Protein AF-A0A1W9VPL5-F1 (afdb_monomer_lite)

Structure (mmCIF, N/CA/C/O backbone):
data_AF-A0A1W9VPL5-F1
#
_entry.id   AF-A0A1W9VPL5-F1
#
loop_
_atom_site.group_PDB
_atom_site.id
_atom_site.type_symbol
_atom_site.label_atom_id
_atom_site.label_alt_id
_atom_site.label_comp_id
_atom_site.label_asym_id
_atom_site.label_entity_id
_atom_site.label_seq_id
_atom_site.pdbx_PDB_ins_code
_atom_site.Cartn_x
_atom_site.Cartn_y
_atom_site.Cartn_z
_atom_site.occupancy
_atom_site.B_iso_or_equiv
_atom_site.auth_seq_id
_atom_site.auth_comp_id
_atom_site.auth_asym_id
_atom_site.auth_atom_id
_atom_site.pdbx_PDB_model_num
ATOM 1 N N . MET A 1 1 ? 34.904 -7.671 -27.937 1.00 43.50 1 MET A N 1
ATOM 2 C CA . MET A 1 1 ? 35.178 -8.427 -29.185 1.00 43.50 1 MET A CA 1
ATOM 3 C C . MET A 1 1 ? 36.665 -8.606 -29.516 1.00 43.50 1 MET A C 1
ATOM 5 O O . MET A 1 1 ? 37.061 -9.741 -29.736 1.00 43.50 1 MET A O 1
ATOM 9 N N . TRP A 1 2 ? 37.518 -7.569 -29.502 1.00 41.31 2 TRP A N 1
ATOM 10 C CA . TRP A 1 2 ? 38.939 -7.683 -29.917 1.00 41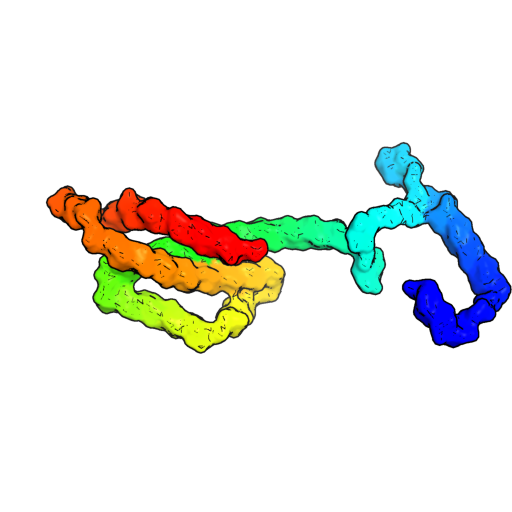.31 2 TRP A CA 1
ATOM 11 C C . TRP A 1 2 ? 39.771 -8.734 -29.147 1.00 41.31 2 TRP A C 1
ATOM 13 O O . TRP A 1 2 ? 40.546 -9.480 -29.741 1.00 41.31 2 TRP A O 1
ATOM 23 N N . LYS A 1 3 ? 39.549 -8.869 -27.831 1.00 47.62 3 LYS A N 1
ATOM 24 C CA . LYS A 1 3 ? 40.238 -9.872 -26.991 1.00 47.62 3 LYS A CA 1
ATOM 25 C C . LYS A 1 3 ? 39.842 -11.328 -27.301 1.00 47.62 3 LYS A C 1
ATOM 27 O O . LYS A 1 3 ? 40.599 -12.233 -26.977 1.00 47.62 3 LYS A O 1
ATOM 32 N N . MET A 1 4 ? 38.683 -11.552 -27.925 1.00 43.12 4 MET A N 1
ATOM 33 C CA . MET A 1 4 ? 38.157 -12.888 -28.238 1.00 43.12 4 MET A CA 1
ATOM 34 C C . MET A 1 4 ? 38.647 -13.379 -29.609 1.00 43.12 4 MET A C 1
ATOM 36 O O . MET A 1 4 ? 39.024 -14.538 -29.736 1.00 43.12 4 MET A O 1
ATOM 40 N N . ALA A 1 5 ? 38.773 -12.475 -30.587 1.00 50.03 5 ALA A N 1
ATOM 41 C CA . ALA A 1 5 ? 39.354 -12.769 -31.901 1.00 50.03 5 ALA A CA 1
ATOM 42 C C . ALA A 1 5 ? 40.839 -13.169 -31.815 1.00 50.03 5 ALA A C 1
ATOM 44 O O . ALA A 1 5 ? 41.267 -14.129 -32.448 1.00 50.03 5 ALA A O 1
ATOM 45 N N . LYS A 1 6 ? 41.616 -12.503 -30.947 1.00 52.28 6 LYS A N 1
ATOM 46 C CA . LYS A 1 6 ? 43.045 -12.806 -30.747 1.00 52.28 6 LYS A CA 1
ATOM 47 C C . LYS A 1 6 ? 43.294 -14.181 -30.104 1.00 52.28 6 LYS A C 1
ATOM 49 O O . LYS A 1 6 ? 44.376 -14.735 -30.248 1.00 52.28 6 LYS A O 1
ATOM 54 N N . LYS A 1 7 ? 42.295 -14.733 -29.405 1.00 49.41 7 LYS A N 1
ATOM 55 C CA . LYS A 1 7 ? 42.369 -16.040 -28.730 1.00 49.41 7 LYS A CA 1
ATOM 56 C C . LYS A 1 7 ? 42.095 -17.220 -29.678 1.00 49.41 7 LYS A C 1
ATOM 58 O O . LYS A 1 7 ? 42.405 -18.348 -29.323 1.00 49.41 7 LYS A O 1
ATOM 63 N N . LEU A 1 8 ? 41.539 -16.959 -30.866 1.00 51.38 8 LEU A N 1
ATOM 64 C CA . LEU A 1 8 ? 41.134 -17.964 -31.861 1.00 51.38 8 LEU A CA 1
ATOM 65 C C . LEU A 1 8 ? 42.161 -18.173 -32.992 1.00 51.38 8 LEU A C 1
ATOM 67 O O . LEU A 1 8 ? 41.838 -18.807 -33.988 1.00 51.38 8 LEU A O 1
ATOM 71 N N . GLY A 1 9 ? 43.384 -17.640 -32.872 1.00 46.28 9 GLY A N 1
ATOM 72 C CA . GLY A 1 9 ? 44.479 -17.902 -33.822 1.00 46.28 9 GLY A CA 1
ATOM 73 C C . GLY A 1 9 ? 44.282 -17.358 -35.244 1.00 46.28 9 GLY A C 1
ATOM 74 O O . GLY A 1 9 ? 45.139 -17.565 -36.091 1.00 46.28 9 GLY A O 1
ATOM 75 N N . ASN A 1 10 ? 43.191 -16.639 -35.513 1.00 53.25 10 ASN A N 1
ATOM 76 C CA . ASN A 1 10 ? 42.883 -16.091 -36.830 1.00 53.25 10 ASN A CA 1
ATOM 77 C C . ASN A 1 10 ? 43.401 -14.645 -36.938 1.00 53.25 10 ASN A C 1
ATOM 79 O O . ASN A 1 10 ? 42.633 -13.682 -36.915 1.00 53.25 10 ASN A O 1
ATOM 83 N N . SER A 1 11 ? 44.729 -14.489 -36.918 1.00 54.81 11 SER A N 1
ATOM 84 C CA . SER A 1 11 ? 45.413 -13.187 -36.995 1.00 54.81 11 SER A CA 1
ATOM 85 C C . SER A 1 11 ? 45.491 -12.610 -38.410 1.00 54.81 11 SER A C 1
ATOM 87 O O . SER A 1 11 ? 45.784 -11.422 -38.556 1.00 54.81 11 SER A O 1
ATOM 89 N N . ASP A 1 12 ? 45.183 -13.411 -39.429 1.00 53.50 12 ASP A N 1
ATOM 90 C CA . ASP A 1 12 ? 45.324 -13.022 -40.829 1.00 53.50 12 ASP A CA 1
ATOM 91 C C . ASP A 1 12 ? 43.991 -12.515 -41.372 1.00 53.50 12 ASP A C 1
ATOM 93 O O . ASP A 1 12 ? 43.219 -13.198 -42.042 1.00 53.50 12 ASP A O 1
ATOM 97 N N . ILE A 1 13 ? 43.703 -11.256 -41.053 1.00 59.19 13 ILE A N 1
ATOM 98 C CA . ILE A 1 13 ? 42.669 -10.500 -41.754 1.00 59.19 13 ILE A CA 1
ATOM 99 C C . ILE A 1 13 ? 43.146 -10.364 -43.211 1.00 59.19 13 ILE A C 1
ATOM 101 O O . ILE A 1 13 ? 44.119 -9.652 -43.461 1.00 59.19 13 ILE A O 1
ATOM 105 N N . SER A 1 14 ? 42.484 -11.058 -44.146 1.00 66.81 14 SER A N 1
ATOM 106 C CA . SER A 1 14 ? 42.712 -10.937 -45.599 1.00 66.81 14 SER A CA 1
ATOM 107 C C . SER A 1 14 ? 42.744 -9.462 -46.031 1.00 66.81 14 SER A C 1
ATOM 109 O O . SER A 1 14 ? 42.002 -8.646 -45.478 1.00 66.81 14 SER A O 1
ATOM 111 N N . ASP A 1 15 ? 43.597 -9.092 -46.989 1.00 68.00 15 ASP A N 1
ATOM 112 C CA . ASP A 1 15 ? 43.838 -7.683 -47.350 1.00 68.00 15 ASP A CA 1
ATOM 113 C C . ASP A 1 15 ? 42.577 -6.960 -47.863 1.00 68.00 15 ASP A C 1
ATOM 115 O O . ASP A 1 15 ? 42.400 -5.768 -47.611 1.00 68.00 15 ASP A O 1
ATOM 119 N N . ASP A 1 16 ? 41.637 -7.707 -48.444 1.00 67.06 16 ASP A N 1
ATOM 120 C CA . ASP A 1 16 ? 40.293 -7.243 -48.814 1.00 67.06 16 ASP A CA 1
ATOM 121 C C . ASP A 1 16 ? 39.449 -6.817 -47.590 1.00 67.06 16 ASP A C 1
ATOM 123 O O . ASP A 1 16 ? 38.834 -5.745 -47.557 1.00 67.06 16 ASP A O 1
ATOM 127 N N . ASN A 1 17 ? 39.518 -7.586 -46.498 1.00 64.94 17 ASN A N 1
ATOM 128 C CA . ASN A 1 17 ? 38.859 -7.239 -45.238 1.00 64.94 17 ASN A CA 1
ATOM 129 C C . ASN A 1 17 ? 39.521 -6.026 -44.565 1.00 64.94 17 ASN A C 1
ATOM 131 O O . ASN A 1 17 ? 38.832 -5.239 -43.916 1.00 64.94 17 ASN A O 1
ATOM 135 N N . LYS A 1 18 ? 40.840 -5.828 -44.719 1.00 70.69 18 LYS A N 1
ATOM 136 C CA . LYS A 1 18 ? 41.521 -4.619 -44.213 1.00 70.69 18 LYS A CA 1
ATOM 137 C C . LYS A 1 18 ? 41.084 -3.369 -44.976 1.00 70.69 18 LYS A C 1
ATOM 139 O O . LYS A 1 18 ? 40.840 -2.347 -44.336 1.00 70.69 18 LYS A O 1
ATOM 144 N N . ALA A 1 19 ? 40.955 -3.456 -46.300 1.00 73.31 19 ALA A N 1
ATOM 145 C CA . ALA A 1 19 ? 40.461 -2.362 -47.135 1.00 73.31 19 ALA A CA 1
ATOM 146 C C . ALA A 1 19 ? 39.009 -2.002 -46.782 1.00 73.31 19 ALA A C 1
ATOM 148 O O . ALA A 1 19 ? 38.699 -0.837 -46.541 1.00 73.31 19 ALA A O 1
ATOM 149 N N . THR A 1 20 ? 38.153 -3.012 -46.615 1.00 73.25 20 THR A N 1
ATOM 150 C CA . THR A 1 20 ? 36.754 -2.827 -46.203 1.00 73.25 20 THR A CA 1
ATOM 151 C C . THR A 1 20 ? 36.645 -2.208 -44.802 1.00 73.25 20 THR A C 1
ATOM 153 O O . THR A 1 20 ? 35.828 -1.321 -44.559 1.00 73.25 20 THR A O 1
ATOM 156 N N . LEU A 1 21 ? 37.500 -2.617 -43.857 1.00 68.94 21 LEU A N 1
ATOM 157 C CA . LEU A 1 21 ? 37.553 -2.016 -42.518 1.00 68.94 21 LEU A CA 1
ATOM 158 C C . LEU A 1 21 ? 38.065 -0.569 -42.537 1.00 68.94 21 LEU A C 1
ATOM 160 O O . LEU A 1 21 ? 37.622 0.241 -41.719 1.00 68.94 21 LEU A O 1
ATOM 164 N N . ALA A 1 22 ? 39.001 -0.243 -43.430 1.00 75.62 22 ALA A N 1
ATOM 165 C CA . ALA A 1 22 ? 39.496 1.118 -43.607 1.00 75.62 22 ALA A CA 1
ATOM 166 C C . ALA A 1 22 ? 38.404 2.038 -44.173 1.00 75.62 22 ALA A C 1
ATOM 168 O O . ALA A 1 22 ? 38.212 3.130 -43.638 1.00 75.62 22 ALA A O 1
ATOM 169 N N . ASP A 1 23 ? 37.637 1.565 -45.160 1.00 77.81 23 ASP A N 1
ATOM 170 C CA . ASP A 1 23 ? 36.475 2.279 -45.702 1.00 77.81 23 ASP A CA 1
ATOM 171 C C . ASP A 1 23 ? 35.386 2.483 -44.638 1.00 77.81 23 ASP A C 1
ATOM 173 O O . ASP A 1 23 ? 34.943 3.607 -44.401 1.00 77.81 23 ASP A O 1
ATOM 177 N N . MET A 1 24 ? 35.039 1.434 -43.881 1.00 69.75 24 MET A N 1
ATOM 178 C CA . MET A 1 24 ? 34.097 1.562 -42.765 1.00 69.75 24 MET A CA 1
ATOM 179 C C . MET A 1 24 ? 34.566 2.594 -41.734 1.00 69.75 24 MET A C 1
ATOM 181 O O . MET A 1 24 ? 33.771 3.416 -41.292 1.00 69.75 24 MET A O 1
ATOM 185 N N . ARG A 1 25 ? 35.853 2.605 -41.357 1.00 69.81 25 ARG A N 1
ATOM 186 C CA . ARG A 1 25 ? 36.400 3.612 -40.427 1.00 69.81 25 ARG A CA 1
ATOM 187 C C . ARG A 1 25 ? 36.352 5.022 -40.995 1.00 69.81 25 ARG A C 1
ATOM 189 O O . ARG A 1 25 ? 36.089 5.957 -40.243 1.00 69.81 25 ARG A O 1
ATOM 196 N N . TYR A 1 26 ? 36.618 5.173 -42.288 1.00 74.50 26 TYR A N 1
ATOM 197 C CA . TYR A 1 26 ? 36.530 6.460 -42.960 1.00 74.50 26 TYR A CA 1
ATOM 198 C C . TYR A 1 26 ? 35.099 6.991 -42.883 1.00 74.50 26 TYR A C 1
ATOM 200 O O . TYR A 1 26 ? 34.886 8.075 -42.340 1.00 74.50 26 TYR A O 1
ATOM 208 N N . ARG A 1 27 ? 34.119 6.179 -43.290 1.00 69.19 27 ARG A N 1
ATOM 209 C CA . ARG A 1 27 ? 32.691 6.519 -43.249 1.00 69.19 27 ARG A CA 1
ATOM 210 C C . ARG A 1 27 ? 32.192 6.802 -41.833 1.00 69.19 27 ARG A C 1
ATOM 212 O O . ARG A 1 27 ? 31.506 7.798 -41.623 1.00 69.19 27 ARG A O 1
ATOM 219 N N . LEU A 1 28 ? 32.620 6.008 -40.845 1.00 68.75 28 LEU A N 1
ATOM 220 C CA . LEU A 1 28 ? 32.321 6.246 -39.427 1.00 68.75 28 LEU A CA 1
ATOM 221 C C . LEU A 1 28 ? 32.772 7.647 -38.964 1.00 68.75 28 LEU A C 1
ATOM 223 O O . LEU A 1 28 ? 32.078 8.304 -38.193 1.00 68.75 28 LEU A O 1
ATOM 227 N N . ASN A 1 29 ? 33.913 8.125 -39.461 1.00 67.44 29 ASN A N 1
ATOM 228 C CA . ASN A 1 29 ? 34.515 9.393 -39.049 1.00 67.44 29 ASN A CA 1
ATOM 229 C C . ASN A 1 29 ? 34.172 10.591 -39.949 1.00 67.44 29 ASN A C 1
ATOM 231 O O . ASN A 1 29 ? 34.625 11.692 -39.652 1.00 67.44 29 ASN A O 1
ATOM 235 N N . THR A 1 30 ? 33.436 10.413 -41.048 1.00 71.44 30 THR A N 1
ATOM 236 C CA . THR A 1 30 ? 33.121 11.514 -41.986 1.00 71.44 30 THR A CA 1
ATOM 237 C C . THR A 1 30 ? 31.639 11.690 -42.265 1.00 71.44 30 THR A C 1
ATOM 239 O O . THR A 1 30 ? 31.232 12.785 -42.642 1.00 71.44 30 THR A O 1
ATOM 242 N N . GLU A 1 31 ? 30.810 10.670 -42.048 1.00 70.25 31 GLU A N 1
ATOM 243 C CA . GLU A 1 31 ? 29.367 10.806 -42.218 1.00 70.25 31 GLU A CA 1
ATOM 244 C C . GLU A 1 31 ? 28.809 11.754 -41.140 1.00 70.25 31 GLU A C 1
ATOM 246 O O . GLU A 1 31 ? 28.856 11.454 -39.946 1.00 70.25 31 GLU A O 1
ATOM 251 N N . THR A 1 32 ? 28.286 12.913 -41.552 1.00 71.19 32 THR A N 1
ATOM 252 C CA . THR A 1 32 ? 27.610 13.900 -40.697 1.00 71.19 32 THR A CA 1
ATOM 253 C C . THR A 1 32 ? 26.122 13.995 -41.041 1.00 71.19 32 THR A C 1
ATOM 255 O O . THR A 1 32 ? 25.705 13.810 -42.182 1.00 71.19 32 THR A O 1
ATOM 258 N N . GLN A 1 33 ? 25.289 14.259 -40.035 1.00 71.56 33 GLN A N 1
ATOM 259 C CA . GLN A 1 33 ? 23.855 14.492 -40.177 1.00 71.56 33 GLN A CA 1
ATOM 260 C C . GLN A 1 33 ? 23.505 15.825 -39.530 1.00 71.56 33 GLN A C 1
ATOM 262 O O . GLN A 1 33 ? 23.961 16.148 -38.431 1.00 71.56 33 GLN A O 1
ATOM 267 N N . ILE A 1 34 ? 22.669 16.600 -40.216 1.00 69.75 34 ILE A N 1
ATOM 268 C CA . ILE A 1 34 ? 22.178 17.878 -39.713 1.00 69.75 34 ILE A CA 1
ATOM 269 C C . ILE A 1 34 ? 21.000 17.598 -38.777 1.00 69.75 34 ILE A C 1
ATOM 271 O O . ILE A 1 34 ? 19.915 17.225 -39.223 1.00 69.75 34 ILE A O 1
ATOM 275 N N . ILE A 1 35 ? 21.201 17.788 -37.472 1.00 71.00 35 ILE A N 1
ATOM 276 C CA . ILE A 1 35 ? 20.144 17.674 -36.458 1.00 71.00 35 ILE A CA 1
ATOM 277 C C . ILE A 1 35 ? 19.934 19.062 -35.852 1.00 71.00 35 ILE A C 1
ATOM 279 O O . ILE A 1 35 ? 20.851 19.632 -35.265 1.00 71.00 35 ILE A O 1
ATOM 283 N N . LYS A 1 36 ? 18.727 19.628 -36.003 1.00 74.56 36 LYS A N 1
ATOM 284 C CA . LYS A 1 36 ? 18.376 20.987 -35.529 1.00 74.56 36 LYS A CA 1
ATOM 285 C C . LYS A 1 36 ? 19.371 22.082 -35.977 1.00 74.56 36 LYS A C 1
ATOM 287 O O . LYS A 1 36 ? 19.721 22.958 -35.194 1.00 74.56 36 LYS A O 1
ATOM 292 N N . GLY A 1 37 ? 19.837 22.024 -37.228 1.00 76.69 37 GLY A N 1
ATOM 293 C CA . GLY A 1 37 ? 20.719 23.046 -37.815 1.00 76.69 37 GLY A CA 1
ATOM 294 C C . GLY A 1 37 ? 22.196 22.962 -37.412 1.00 76.69 37 GLY A C 1
ATOM 295 O O . GLY A 1 37 ? 22.955 23.866 -37.742 1.00 76.69 37 GLY A O 1
ATOM 296 N N . LYS A 1 38 ? 22.621 21.896 -36.720 1.00 70.94 38 LYS A N 1
ATOM 297 C CA . LYS A 1 38 ? 24.025 21.646 -36.368 1.00 70.94 38 LYS A CA 1
ATOM 298 C C . LYS A 1 38 ? 24.522 20.381 -37.072 1.00 70.94 38 LYS A C 1
ATOM 300 O O . LYS A 1 38 ? 23.842 19.357 -37.017 1.00 70.94 38 LYS A O 1
ATOM 305 N N . GLU A 1 39 ? 25.682 20.453 -37.728 1.00 71.69 39 GLU A N 1
ATOM 306 C CA . GLU A 1 39 ? 26.357 19.281 -38.300 1.00 71.69 39 GLU A CA 1
ATOM 307 C C . GLU A 1 39 ? 26.937 18.426 -37.172 1.00 71.69 39 GLU A C 1
ATOM 309 O O . GLU A 1 39 ? 27.744 18.896 -36.366 1.00 71.69 39 GLU A O 1
ATOM 314 N N . VAL A 1 40 ? 26.494 17.174 -37.082 1.00 68.44 40 VAL A N 1
ATOM 315 C CA . VAL A 1 40 ? 26.953 16.226 -36.063 1.00 68.44 40 VAL A CA 1
ATOM 316 C C . VAL A 1 40 ? 27.402 14.946 -36.756 1.00 68.44 40 VAL A C 1
ATOM 318 O O . VAL A 1 40 ? 26.690 14.445 -37.622 1.00 68.44 40 VAL A O 1
ATOM 321 N N . LEU A 1 41 ? 28.565 14.399 -36.389 1.00 66.69 41 LEU A N 1
ATOM 322 C CA . LEU A 1 41 ? 29.022 13.098 -36.893 1.00 66.69 41 LEU A CA 1
ATOM 323 C C . LEU A 1 41 ? 28.003 11.999 -36.551 1.00 66.69 41 LEU A C 1
ATOM 325 O O . LEU A 1 41 ? 27.701 11.773 -35.378 1.00 66.69 41 LEU A O 1
ATOM 329 N N . ILE A 1 42 ? 27.504 11.298 -37.573 1.00 62.84 42 ILE A N 1
ATOM 330 C CA . ILE A 1 42 ? 26.455 10.265 -37.513 1.00 62.84 42 ILE A CA 1
ATOM 331 C C . ILE A 1 42 ? 26.822 9.149 -36.533 1.00 62.84 42 ILE A C 1
ATOM 333 O O . ILE A 1 42 ? 25.960 8.642 -35.807 1.00 62.84 42 ILE A O 1
ATOM 337 N N . HIS A 1 43 ? 28.105 8.791 -36.482 1.00 59.53 43 HIS A N 1
ATOM 338 C CA . HIS A 1 43 ? 28.589 7.643 -35.715 1.00 59.53 43 HIS A CA 1
ATOM 339 C C . HIS A 1 43 ? 29.218 8.007 -34.373 1.00 59.53 43 HIS A C 1
ATOM 341 O O . HIS A 1 43 ? 29.613 7.119 -33.622 1.00 59.53 43 HIS A O 1
ATOM 347 N N . HIS A 1 44 ? 29.233 9.290 -34.001 1.00 63.34 44 HIS A N 1
ATOM 348 C CA . HIS A 1 44 ? 29.614 9.711 -32.653 1.00 63.34 44 HIS A CA 1
ATOM 349 C C . HIS A 1 44 ? 28.412 9.615 -31.690 1.00 63.34 44 HIS A C 1
ATOM 351 O O . HIS A 1 44 ? 28.059 10.565 -30.986 1.00 63.34 44 HIS A O 1
ATOM 357 N N . ARG A 1 45 ? 27.740 8.455 -31.659 1.00 68.62 45 ARG A N 1
ATOM 358 C CA . ARG A 1 45 ? 26.687 8.179 -30.672 1.00 68.62 45 ARG A CA 1
ATOM 359 C C . ARG A 1 45 ? 27.342 7.813 -29.346 1.00 68.62 45 ARG A C 1
ATOM 361 O O . ARG A 1 45 ? 27.905 6.733 -29.193 1.00 68.62 45 ARG A O 1
ATOM 368 N N . VAL A 1 46 ? 27.283 8.737 -28.392 1.00 76.06 46 VAL A N 1
ATOM 369 C CA . VAL A 1 46 ? 27.791 8.512 -27.037 1.00 76.06 46 VAL A CA 1
ATOM 370 C C . VAL A 1 46 ? 26.739 7.743 -26.247 1.00 76.06 46 VAL A C 1
ATOM 372 O O . VAL A 1 46 ? 25.719 8.302 -25.854 1.00 76.06 46 VAL A O 1
ATOM 375 N N . TYR A 1 47 ? 26.999 6.463 -26.001 1.00 85.12 47 TYR A N 1
ATOM 376 C CA . TYR A 1 47 ? 26.191 5.647 -25.101 1.00 85.12 47 TYR A CA 1
ATOM 377 C C . TYR A 1 47 ? 26.764 5.741 -23.688 1.00 85.12 47 TYR A C 1
ATOM 379 O O . TYR A 1 47 ? 27.712 5.034 -23.352 1.00 85.12 47 TYR A O 1
ATOM 387 N N . ILE A 1 48 ? 26.198 6.622 -22.859 1.00 85.62 48 ILE A N 1
ATOM 388 C CA . ILE A 1 48 ? 26.707 6.901 -21.501 1.00 85.62 48 ILE A CA 1
ATOM 389 C C . ILE A 1 48 ? 26.764 5.626 -20.647 1.00 85.62 48 ILE A C 1
ATOM 391 O O . ILE A 1 48 ? 27.740 5.406 -19.937 1.00 85.62 48 ILE A O 1
ATOM 395 N N . LEU A 1 49 ? 25.736 4.777 -20.742 1.00 89.94 49 LEU A N 1
ATOM 396 C CA . LEU A 1 49 ? 25.674 3.480 -20.057 1.00 89.94 49 LEU A CA 1
ATOM 397 C C . LEU A 1 49 ? 25.945 2.292 -20.996 1.00 89.94 49 LEU A C 1
ATOM 399 O O . LEU A 1 49 ? 25.716 1.147 -20.620 1.00 89.94 49 LEU A O 1
ATOM 403 N N . GLY A 1 50 ? 26.440 2.547 -22.210 1.00 90.88 50 GLY A N 1
ATOM 404 C CA . GLY A 1 50 ? 26.630 1.520 -23.232 1.00 90.88 50 GLY A CA 1
ATOM 405 C C . GLY A 1 50 ? 25.331 1.081 -23.921 1.00 90.88 50 GLY A C 1
ATOM 406 O O . GLY A 1 50 ? 24.285 1.726 -23.808 1.00 90.88 50 GLY A O 1
ATOM 407 N N . THR A 1 51 ? 25.421 -0.012 -24.676 1.00 91.12 51 THR A N 1
ATOM 408 C CA . THR A 1 51 ? 24.297 -0.589 -25.420 1.00 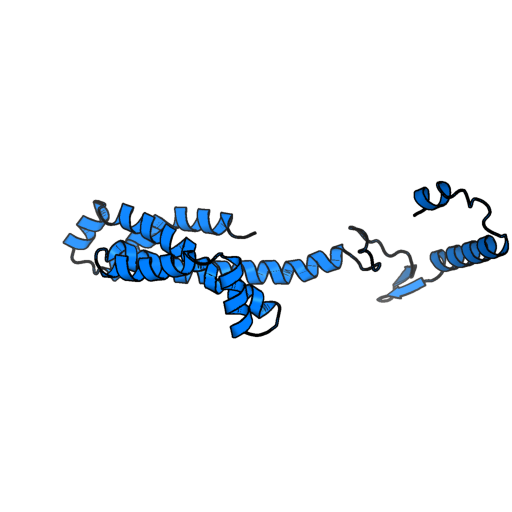91.12 51 THR A CA 1
ATOM 409 C C . THR A 1 51 ? 23.890 -1.948 -24.865 1.00 91.12 51 THR A C 1
ATOM 411 O O . THR A 1 51 ? 24.712 -2.641 -24.268 1.00 91.12 51 THR A O 1
ATOM 414 N N . ASP A 1 52 ? 22.642 -2.353 -25.107 1.00 89.38 52 ASP A N 1
ATOM 415 C CA . ASP A 1 52 ? 22.218 -3.744 -24.908 1.00 89.38 52 ASP A CA 1
ATOM 416 C C . ASP A 1 52 ? 22.824 -4.694 -25.965 1.00 89.38 52 ASP A C 1
ATOM 418 O O . ASP A 1 52 ? 23.520 -4.258 -26.889 1.00 89.38 52 ASP A O 1
ATOM 422 N N . ASP A 1 53 ? 22.545 -5.998 -25.842 1.00 88.00 53 ASP A N 1
ATOM 423 C CA . ASP A 1 53 ? 23.024 -7.041 -26.770 1.00 88.00 53 ASP A CA 1
ATOM 424 C C . ASP A 1 53 ? 22.571 -6.818 -28.227 1.00 88.00 53 ASP A C 1
ATOM 426 O O . ASP A 1 53 ? 23.136 -7.391 -29.157 1.00 88.00 53 ASP A O 1
ATOM 430 N N . LEU A 1 54 ? 21.559 -5.970 -28.435 1.00 86.88 54 LEU A N 1
ATOM 431 C CA . LEU A 1 54 ? 21.006 -5.597 -29.736 1.00 86.88 54 LEU A CA 1
ATOM 432 C C . LEU A 1 54 ? 21.509 -4.224 -30.218 1.00 86.88 54 LEU A C 1
ATOM 434 O O . LEU A 1 54 ? 21.031 -3.723 -31.236 1.00 86.88 54 LEU A O 1
ATOM 438 N N . GLY A 1 55 ? 22.449 -3.595 -29.504 1.00 83.38 55 GLY A N 1
ATOM 439 C CA . GLY A 1 55 ? 23.025 -2.299 -29.867 1.00 83.38 55 GLY A CA 1
ATOM 440 C C . GLY A 1 55 ? 22.148 -1.084 -29.533 1.00 83.38 55 GLY A C 1
ATOM 441 O O . GLY A 1 55 ? 22.385 -0.002 -30.067 1.00 83.38 55 GLY A O 1
ATOM 442 N N . ARG A 1 56 ? 21.128 -1.224 -28.675 1.00 85.81 56 ARG A N 1
ATOM 443 C CA . ARG A 1 56 ? 20.218 -0.130 -28.278 1.00 85.81 56 ARG A CA 1
ATOM 444 C C . ARG A 1 56 ? 20.751 0.623 -27.061 1.00 85.81 56 ARG A C 1
ATOM 446 O O . ARG A 1 56 ? 21.330 0.004 -26.177 1.00 85.81 56 ARG A O 1
ATOM 453 N N . ASP A 1 57 ? 20.501 1.932 -26.982 1.00 91.19 57 ASP A N 1
ATOM 454 C CA . ASP A 1 57 ? 20.938 2.773 -25.856 1.00 91.19 57 ASP A CA 1
ATOM 455 C C . ASP A 1 57 ? 20.330 2.320 -24.518 1.00 91.19 57 ASP A C 1
ATOM 457 O O . ASP A 1 57 ? 19.108 2.351 -24.326 1.00 91.19 57 ASP A O 1
ATOM 461 N N . LEU A 1 58 ? 21.194 1.924 -23.579 1.00 91.88 58 LEU A N 1
ATOM 462 C CA . LEU A 1 58 ? 20.785 1.469 -22.257 1.00 91.88 58 LEU A CA 1
ATOM 463 C C . LEU A 1 58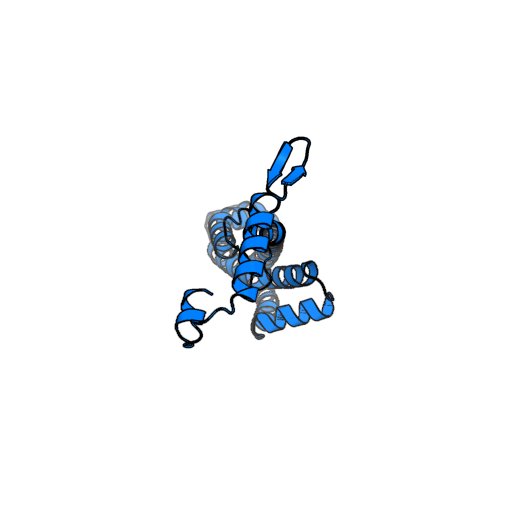 ? 20.287 2.625 -21.380 1.00 91.88 58 LEU A C 1
ATOM 465 O O . LEU A 1 58 ? 19.319 2.447 -20.639 1.00 91.88 58 LEU A O 1
ATOM 469 N N . LEU A 1 59 ? 20.897 3.814 -21.482 1.00 91.88 59 LEU A N 1
ATOM 470 C CA . LEU A 1 59 ? 20.516 4.958 -20.651 1.00 91.88 59 LEU A CA 1
ATOM 471 C C . LEU A 1 59 ? 19.097 5.414 -20.979 1.00 91.88 59 LEU A C 1
ATOM 473 O O . LEU A 1 59 ? 18.271 5.528 -20.072 1.00 91.88 59 LEU A O 1
ATOM 477 N N . ALA A 1 60 ? 18.790 5.621 -22.262 1.00 89.88 60 ALA A N 1
ATOM 478 C CA . ALA A 1 60 ? 17.436 5.961 -22.684 1.00 89.88 60 ALA A CA 1
ATOM 479 C C . ALA A 1 60 ? 16.422 4.925 -22.180 1.00 89.88 60 ALA A C 1
ATOM 481 O O . ALA A 1 60 ? 15.377 5.288 -21.642 1.00 89.88 60 ALA A O 1
ATOM 482 N N . ARG A 1 61 ? 16.742 3.631 -22.280 1.00 90.06 61 ARG A N 1
ATOM 483 C CA . ARG A 1 61 ? 15.839 2.563 -21.839 1.00 90.06 61 ARG A CA 1
ATOM 484 C C . ARG A 1 61 ? 15.567 2.598 -20.336 1.00 90.06 61 ARG A C 1
ATOM 486 O O . ARG A 1 61 ? 14.421 2.407 -19.935 1.00 90.06 61 ARG A O 1
ATOM 493 N N . ILE A 1 62 ? 16.588 2.869 -19.522 1.00 92.31 62 ILE A N 1
ATOM 494 C CA . ILE A 1 62 ? 16.440 3.019 -18.069 1.00 92.31 62 ILE A CA 1
ATOM 495 C C . ILE A 1 62 ? 15.598 4.250 -17.739 1.00 92.31 62 ILE A C 1
ATOM 497 O O . ILE A 1 62 ? 14.703 4.153 -16.908 1.00 92.31 62 ILE A O 1
ATOM 501 N N . ILE A 1 63 ? 15.827 5.386 -18.402 1.00 93.62 63 ILE A N 1
ATOM 502 C CA . ILE A 1 63 ? 15.061 6.613 -18.145 1.00 93.62 63 ILE A CA 1
ATOM 503 C C . ILE A 1 63 ? 13.580 6.405 -18.492 1.00 93.62 63 ILE A C 1
ATOM 505 O O . ILE A 1 63 ? 12.715 6.643 -17.650 1.00 93.62 63 ILE A O 1
ATOM 509 N N . TYR A 1 64 ? 13.277 5.912 -19.696 1.00 91.38 64 TYR A N 1
ATOM 510 C CA . TYR A 1 64 ? 11.891 5.707 -20.131 1.00 91.38 64 TYR A CA 1
ATOM 511 C C . TYR A 1 64 ? 11.187 4.588 -19.351 1.00 91.38 64 TYR A C 1
ATOM 513 O O . TYR A 1 64 ? 10.036 4.746 -18.949 1.00 91.38 64 TYR A O 1
ATOM 521 N N . GLY A 1 65 ? 11.868 3.468 -19.093 1.00 88.75 65 GLY A N 1
ATOM 522 C CA . GLY A 1 65 ? 11.308 2.378 -18.291 1.00 88.75 65 GLY A CA 1
ATOM 523 C C . GLY A 1 65 ? 11.136 2.760 -16.819 1.00 88.75 65 GLY A C 1
ATOM 524 O O . GLY A 1 65 ? 10.128 2.423 -16.200 1.00 88.75 65 GLY A O 1
ATOM 525 N N . GLY A 1 66 ? 12.092 3.509 -16.269 1.00 91.19 66 GLY A N 1
ATOM 526 C CA . GLY A 1 66 ? 12.095 3.976 -14.887 1.00 91.19 66 GLY A CA 1
ATOM 527 C C . GLY A 1 66 ? 10.943 4.927 -14.583 1.00 91.19 66 GLY A C 1
ATOM 528 O O . GLY A 1 66 ? 10.307 4.779 -13.546 1.00 91.19 66 GLY A O 1
ATOM 529 N N . GLN A 1 67 ? 10.604 5.841 -15.498 1.00 91.69 67 GLN A N 1
ATOM 530 C CA . GLN A 1 67 ? 9.453 6.742 -15.336 1.00 91.69 67 GLN A CA 1
ATOM 531 C C . GLN A 1 67 ? 8.147 5.977 -15.096 1.00 91.69 67 GLN A C 1
ATOM 533 O O . GLN A 1 67 ? 7.407 6.296 -14.166 1.00 91.69 67 GLN A O 1
ATOM 538 N N . ILE A 1 68 ? 7.888 4.943 -15.904 1.00 88.19 68 ILE A N 1
ATOM 539 C CA . ILE A 1 68 ? 6.681 4.117 -15.780 1.00 88.19 68 ILE A CA 1
ATOM 540 C C . ILE A 1 68 ? 6.718 3.338 -14.461 1.00 88.19 68 ILE A C 1
ATOM 542 O O . ILE A 1 68 ? 5.751 3.372 -13.703 1.00 88.19 68 ILE A O 1
ATOM 546 N N . SER A 1 69 ? 7.839 2.683 -14.151 1.00 88.38 69 SER A N 1
ATOM 547 C CA . SER A 1 69 ? 7.981 1.883 -12.929 1.00 88.38 69 SER A CA 1
ATOM 548 C C . SER A 1 69 ? 7.817 2.716 -11.652 1.00 88.38 69 SER A C 1
ATOM 550 O O . SER A 1 69 ? 7.097 2.299 -10.746 1.00 88.38 69 SER A O 1
ATOM 552 N N . ILE A 1 70 ? 8.418 3.910 -11.590 1.00 89.88 70 ILE A N 1
ATOM 553 C CA . ILE A 1 70 ? 8.318 4.815 -10.434 1.00 89.88 70 ILE A CA 1
ATOM 554 C C . ILE A 1 70 ? 6.889 5.338 -10.284 1.00 89.88 70 ILE A C 1
ATOM 556 O O . ILE A 1 70 ? 6.325 5.275 -9.191 1.00 89.88 70 ILE A O 1
ATOM 560 N N . ALA A 1 71 ? 6.282 5.825 -11.373 1.00 89.50 71 ALA A N 1
ATOM 561 C CA . ALA A 1 71 ? 4.922 6.358 -11.333 1.00 89.50 71 ALA A CA 1
ATOM 562 C C . ALA A 1 71 ? 3.937 5.307 -10.810 1.00 89.50 71 ALA A C 1
ATOM 564 O O . ALA A 1 71 ? 3.132 5.578 -9.917 1.00 89.50 71 ALA A O 1
ATOM 565 N N . VAL A 1 72 ? 4.045 4.083 -11.322 1.00 87.88 72 VAL A N 1
ATOM 566 C CA . VAL A 1 72 ? 3.153 3.006 -10.918 1.00 87.88 72 VAL A CA 1
ATOM 567 C C . VAL A 1 72 ? 3.454 2.515 -9.500 1.00 87.88 72 VAL A C 1
ATOM 569 O O . VAL A 1 72 ? 2.515 2.283 -8.743 1.00 87.88 72 VAL A O 1
ATOM 572 N N . GLY A 1 73 ? 4.725 2.424 -9.097 1.00 87.25 73 GLY A N 1
ATOM 573 C CA . GLY A 1 73 ? 5.109 2.073 -7.727 1.00 87.25 73 GLY A CA 1
ATOM 574 C C . GLY A 1 73 ? 4.538 3.039 -6.683 1.00 87.25 73 GLY A C 1
ATOM 575 O O . GLY A 1 73 ? 3.996 2.601 -5.664 1.00 87.25 73 GLY A O 1
ATOM 576 N N . ILE A 1 74 ? 4.573 4.347 -6.958 1.00 89.25 74 ILE A N 1
ATOM 577 C CA . ILE A 1 74 ? 4.005 5.376 -6.074 1.00 89.25 74 ILE A CA 1
ATOM 578 C C . ILE A 1 74 ? 2.484 5.228 -5.975 1.00 89.25 74 ILE A C 1
ATOM 580 O O . ILE A 1 74 ? 1.944 5.154 -4.869 1.00 89.25 74 ILE A O 1
ATOM 584 N N . VAL A 1 75 ? 1.787 5.144 -7.113 1.00 90.00 75 VAL A N 1
ATOM 585 C CA . VAL A 1 75 ? 0.320 5.008 -7.137 1.00 90.00 75 VAL A CA 1
ATOM 586 C C . VAL A 1 75 ? -0.117 3.727 -6.427 1.00 90.00 75 VAL A C 1
ATOM 588 O O . VAL A 1 75 ? -1.006 3.765 -5.574 1.00 90.00 75 VAL A O 1
ATOM 591 N N . ALA A 1 76 ? 0.545 2.607 -6.718 1.00 88.44 76 ALA A N 1
ATOM 592 C CA . ALA A 1 76 ? 0.292 1.323 -6.077 1.00 88.44 76 ALA A CA 1
ATOM 593 C C . ALA A 1 76 ? 0.454 1.405 -4.556 1.00 88.44 76 ALA A C 1
ATOM 595 O O . ALA A 1 76 ? -0.407 0.933 -3.814 1.00 88.44 76 ALA A O 1
ATOM 596 N N . THR A 1 77 ? 1.527 2.047 -4.090 1.00 89.38 77 THR A N 1
ATOM 597 C CA . THR A 1 77 ? 1.821 2.201 -2.662 1.00 89.38 77 THR A CA 1
ATOM 598 C C . THR A 1 77 ? 0.767 3.052 -1.961 1.00 89.38 77 THR A C 1
ATOM 600 O O . THR A 1 77 ? 0.283 2.664 -0.900 1.00 89.38 77 THR A O 1
ATOM 603 N N . ILE A 1 78 ? 0.340 4.166 -2.561 1.00 91.12 78 ILE A N 1
ATOM 604 C CA . ILE A 1 78 ? -0.712 5.020 -1.990 1.00 91.12 78 ILE A CA 1
ATOM 605 C C . ILE A 1 78 ? -2.021 4.238 -1.852 1.00 91.12 78 ILE A C 1
ATOM 607 O O . ILE A 1 78 ? -2.611 4.211 -0.772 1.00 91.12 78 ILE A O 1
ATOM 611 N N . VAL A 1 79 ? -2.454 3.554 -2.913 1.00 91.44 79 VAL A N 1
ATOM 612 C CA . VAL A 1 79 ? -3.684 2.745 -2.896 1.00 91.44 79 VAL A CA 1
ATOM 613 C C . VAL A 1 79 ? -3.587 1.632 -1.851 1.00 91.44 79 VAL A C 1
ATOM 615 O O . VAL A 1 79 ? -4.510 1.429 -1.062 1.00 91.44 79 VAL A O 1
ATOM 618 N N . SER A 1 80 ? -2.440 0.959 -1.792 1.00 91.00 80 SER A N 1
ATOM 619 C CA . SER A 1 80 ? -2.149 -0.094 -0.822 1.00 91.00 80 SER A CA 1
ATOM 620 C C . SER A 1 80 ? -2.249 0.383 0.623 1.00 91.00 80 SER A C 1
ATOM 622 O O . SER A 1 80 ? -2.836 -0.291 1.473 1.00 91.00 80 SER A O 1
ATOM 624 N N . ILE A 1 81 ? -1.701 1.566 0.901 1.00 92.00 81 ILE A N 1
ATOM 625 C CA . ILE A 1 81 ? -1.750 2.190 2.220 1.00 92.00 81 ILE A CA 1
ATOM 626 C C . ILE A 1 81 ? -3.175 2.570 2.579 1.00 92.00 81 ILE A C 1
ATOM 628 O O . ILE A 1 81 ? -3.615 2.249 3.676 1.00 92.00 81 ILE A O 1
ATOM 632 N N . LEU A 1 82 ? -3.915 3.201 1.670 1.00 93.44 82 LEU A N 1
ATOM 633 C CA . LEU A 1 82 ? -5.295 3.604 1.931 1.00 93.44 82 LEU A CA 1
ATOM 634 C C . LEU A 1 82 ? -6.174 2.396 2.276 1.00 93.44 82 LEU A C 1
ATOM 636 O O . LEU A 1 82 ? -6.828 2.390 3.320 1.00 93.44 82 LEU A O 1
ATOM 640 N N . ILE A 1 83 ? -6.131 1.345 1.451 1.00 94.94 83 ILE A N 1
ATOM 641 C CA . ILE A 1 83 ? -6.903 0.118 1.689 1.00 94.94 83 ILE A CA 1
ATOM 642 C C . ILE A 1 83 ? -6.436 -0.561 2.981 1.00 94.94 83 ILE A C 1
ATOM 644 O O . ILE A 1 83 ? -7.257 -0.925 3.823 1.00 94.94 83 ILE A O 1
ATOM 648 N N . GLY A 1 84 ? -5.121 -0.686 3.176 1.00 94.56 84 GLY A N 1
ATOM 649 C CA . GLY A 1 84 ? -4.542 -1.310 4.361 1.00 94.56 84 GLY A CA 1
ATOM 650 C C . GLY A 1 84 ? -4.881 -0.577 5.659 1.00 94.56 84 GLY A C 1
ATOM 651 O O . GLY A 1 84 ? -5.204 -1.224 6.653 1.00 94.56 84 GLY A O 1
ATOM 652 N N . ILE A 1 85 ? -4.869 0.759 5.656 1.00 95.12 85 ILE A N 1
ATOM 653 C CA . ILE A 1 85 ? -5.248 1.569 6.816 1.00 95.12 85 ILE A CA 1
ATOM 654 C C . ILE A 1 85 ? -6.707 1.331 7.164 1.00 95.12 85 ILE A C 1
ATOM 656 O O . ILE A 1 85 ? -7.005 1.052 8.321 1.00 95.12 85 ILE A O 1
ATOM 660 N N . ILE A 1 86 ? -7.608 1.425 6.188 1.00 95.19 86 ILE A N 1
ATOM 661 C CA . ILE A 1 86 ? -9.043 1.257 6.427 1.00 95.19 86 ILE A CA 1
ATOM 662 C C . ILE A 1 86 ? -9.313 -0.151 6.961 1.00 95.19 86 ILE A C 1
ATOM 664 O O . ILE A 1 86 ? -9.890 -0.304 8.037 1.00 95.19 86 ILE A O 1
ATOM 668 N N . PHE A 1 87 ? -8.836 -1.176 6.254 1.00 96.25 87 PHE A N 1
ATOM 669 C CA . PHE A 1 87 ? -9.095 -2.568 6.605 1.00 96.25 87 PHE A CA 1
ATOM 670 C C . PHE A 1 87 ? -8.479 -2.936 7.960 1.00 96.25 87 PHE A C 1
ATOM 672 O O . PHE A 1 87 ? -9.174 -3.446 8.837 1.00 96.25 87 PHE A O 1
ATOM 679 N N . GLY A 1 88 ? -7.197 -2.613 8.157 1.00 95.75 88 GLY A N 1
ATOM 680 C CA . GLY A 1 88 ? -6.456 -2.917 9.379 1.00 95.75 88 GLY A CA 1
ATOM 681 C C . GLY A 1 88 ? -6.972 -2.160 10.602 1.00 95.75 88 GLY A C 1
ATOM 682 O O . GLY A 1 88 ? -7.046 -2.725 11.695 1.00 95.75 88 GLY A O 1
ATOM 683 N N . SER A 1 89 ? -7.378 -0.899 10.427 1.00 95.62 89 SER A N 1
ATOM 684 C CA . SER A 1 89 ? -7.908 -0.086 11.528 1.00 95.62 89 SER A CA 1
ATOM 685 C C . SER A 1 89 ? -9.282 -0.549 11.976 1.00 95.62 89 SER A C 1
ATOM 687 O O . SER A 1 89 ? -9.538 -0.605 13.176 1.00 95.62 89 SER A O 1
ATOM 689 N N . VAL A 1 90 ? -10.150 -0.930 11.035 1.00 95.44 90 VAL A N 1
ATOM 690 C CA . VAL A 1 90 ? -11.466 -1.491 11.362 1.00 95.44 90 VAL A CA 1
ATOM 691 C C . VAL A 1 90 ? -11.307 -2.825 12.090 1.00 95.44 90 VAL A C 1
ATOM 693 O O . VAL A 1 90 ? -11.872 -2.985 13.170 1.00 95.44 90 VAL A O 1
ATOM 696 N N . SER A 1 91 ? -10.488 -3.746 11.569 1.00 95.81 91 SER A N 1
ATOM 697 C CA . SER A 1 91 ? -10.262 -5.043 12.219 1.00 95.81 91 SER A CA 1
ATOM 698 C C . SER A 1 91 ? -9.611 -4.895 13.599 1.00 95.81 91 SER A C 1
ATOM 700 O O . SER A 1 91 ? -10.076 -5.484 14.572 1.00 95.81 91 SER A O 1
ATOM 702 N N . GLY A 1 92 ? -8.577 -4.053 13.719 1.00 93.50 92 GLY A N 1
ATOM 703 C CA . GLY A 1 92 ? -7.837 -3.883 14.970 1.00 93.50 92 GLY A CA 1
ATOM 704 C C . GLY A 1 92 ? -8.654 -3.196 16.065 1.00 93.50 92 GLY A C 1
ATOM 705 O O . GLY A 1 92 ? -8.510 -3.531 17.242 1.00 93.50 92 GLY A O 1
ATOM 706 N N . PHE A 1 93 ? -9.526 -2.253 15.688 1.00 94.00 93 PHE A N 1
ATOM 707 C CA . PHE A 1 93 ? -10.376 -1.546 16.641 1.00 94.00 93 PHE A CA 1
ATOM 708 C C . PHE A 1 93 ? -11.573 -2.395 17.076 1.00 94.00 93 PH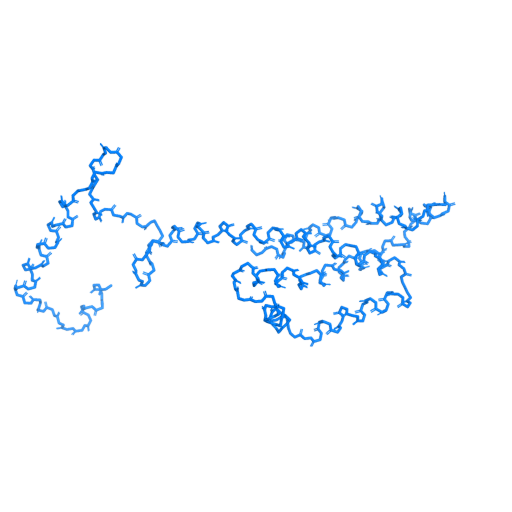E A C 1
ATOM 710 O O . PHE A 1 93 ? -11.824 -2.508 18.275 1.00 94.00 93 PHE A O 1
ATOM 717 N N . ALA A 1 94 ? -12.283 -3.015 16.123 1.00 92.44 94 ALA A N 1
ATOM 718 C CA . ALA A 1 94 ? -13.472 -3.816 16.414 1.00 92.44 94 ALA A CA 1
ATOM 719 C C . ALA A 1 94 ? -13.147 -5.034 17.293 1.00 92.44 94 ALA A C 1
ATOM 721 O O . ALA A 1 94 ? -13.885 -5.330 18.231 1.00 92.44 94 ALA A O 1
ATOM 722 N N . GLY A 1 95 ? -12.026 -5.717 17.030 1.00 89.50 95 GLY A N 1
ATOM 723 C CA . GLY A 1 95 ? -11.669 -6.945 17.738 1.00 89.50 95 GLY A CA 1
ATOM 724 C C . GLY A 1 95 ? -12.695 -8.075 17.553 1.00 89.50 95 GLY A C 1
ATOM 725 O O . GLY A 1 95 ? -13.595 -8.011 16.710 1.00 89.50 95 GLY A O 1
ATOM 726 N N . GLY A 1 96 ? -12.541 -9.140 18.345 1.00 92.50 96 GLY A N 1
ATOM 727 C CA . GLY A 1 96 ? -13.500 -10.247 18.420 1.00 92.50 96 GLY A CA 1
ATOM 728 C C . GLY A 1 96 ? -13.752 -10.945 17.078 1.00 92.50 96 GLY A C 1
ATOM 729 O O . GLY A 1 96 ? -12.823 -11.232 16.322 1.00 92.50 96 GLY A O 1
ATOM 730 N N . THR A 1 97 ? -15.023 -11.229 16.786 1.00 93.56 97 THR A N 1
ATOM 731 C CA . THR A 1 97 ? -15.440 -11.981 15.591 1.00 93.56 97 THR A CA 1
ATOM 732 C C . THR A 1 97 ? -15.168 -11.227 14.289 1.00 93.56 97 THR A C 1
ATOM 734 O O . THR A 1 97 ? -14.769 -11.844 13.303 1.00 93.56 97 THR A O 1
ATOM 737 N N . THR A 1 98 ? -15.345 -9.901 14.271 1.00 93.00 98 THR A N 1
ATOM 738 C CA . THR A 1 98 ? -15.100 -9.078 13.075 1.00 93.00 98 THR A CA 1
ATOM 739 C C . THR A 1 98 ? -13.627 -9.109 12.690 1.00 93.00 98 THR A C 1
ATOM 741 O O . THR A 1 98 ? -13.295 -9.366 11.535 1.00 93.00 98 THR A O 1
ATOM 744 N N . ASP A 1 99 ? -12.742 -8.917 13.669 1.00 95.31 99 ASP A N 1
ATOM 745 C CA . ASP A 1 99 ? -11.298 -9.037 13.476 1.00 95.31 99 ASP A CA 1
ATOM 746 C C . ASP A 1 99 ? -10.911 -10.437 12.988 1.00 95.31 99 ASP A C 1
ATOM 748 O O . ASP A 1 99 ? -10.197 -10.572 11.997 1.00 95.31 99 ASP A O 1
ATOM 752 N N . PHE A 1 100 ? -11.456 -11.483 13.618 1.00 95.38 100 PHE A N 1
ATOM 753 C CA . PHE A 1 100 ? -11.210 -12.865 13.211 1.00 95.38 100 PHE A CA 1
ATOM 754 C C . PHE A 1 100 ? -11.625 -13.133 11.759 1.00 95.38 100 PHE A C 1
ATOM 756 O O . PHE A 1 100 ? -10.848 -13.724 11.016 1.00 95.38 100 PHE A O 1
ATOM 763 N N . LEU A 1 101 ? -12.811 -12.689 11.329 1.00 96.62 101 LEU A N 1
ATOM 764 C CA . LEU A 1 101 ? -13.292 -12.911 9.962 1.00 96.62 101 LEU A CA 1
ATOM 765 C C . LEU A 1 101 ? -12.468 -12.125 8.931 1.00 96.62 101 LEU A C 1
ATOM 767 O O . LEU A 1 101 ? -12.058 -12.679 7.910 1.00 96.62 101 LEU A O 1
ATOM 771 N N . MET A 1 102 ? -12.188 -10.850 9.215 1.00 96.44 102 MET A N 1
ATOM 772 C CA . MET A 1 102 ? -11.382 -9.987 8.347 1.00 96.44 102 MET A CA 1
ATOM 773 C C . MET A 1 102 ? -9.953 -10.515 8.205 1.00 96.44 102 MET A C 1
ATOM 775 O O . MET A 1 102 ? -9.424 -10.589 7.096 1.00 96.44 102 MET A O 1
ATOM 779 N N . MET A 1 103 ? -9.335 -10.929 9.311 1.00 96.25 103 MET A N 1
ATOM 780 C CA . MET A 1 103 ? -7.991 -11.498 9.284 1.00 96.25 103 MET A CA 1
ATOM 781 C C . MET A 1 103 ? -7.975 -12.885 8.676 1.00 96.25 103 MET A C 1
ATOM 783 O O . MET A 1 103 ? -7.056 -13.178 7.928 1.00 96.25 103 MET A O 1
ATOM 787 N N . ARG A 1 104 ? -9.021 -13.697 8.864 1.00 95.81 104 ARG A N 1
ATOM 788 C CA . ARG A 1 104 ? -9.130 -14.992 8.189 1.00 95.81 104 ARG A CA 1
ATOM 789 C C . ARG A 1 104 ? -9.100 -14.834 6.672 1.00 95.81 104 ARG A C 1
ATOM 791 O O . ARG A 1 104 ? -8.423 -15.613 6.011 1.00 95.81 104 ARG A O 1
ATOM 798 N N . PHE A 1 105 ? -9.783 -13.831 6.121 1.00 95.12 105 PHE A N 1
ATOM 799 C CA . PHE A 1 105 ? -9.701 -13.530 4.690 1.00 95.12 105 PHE A CA 1
ATOM 800 C C . PHE A 1 105 ? -8.262 -13.206 4.262 1.00 95.12 105 PHE A C 1
ATOM 802 O O . PHE A 1 105 ? -7.750 -13.800 3.314 1.00 95.12 105 PHE A O 1
ATOM 809 N N . VAL A 1 106 ? -7.586 -12.316 4.994 1.00 94.81 106 VAL A N 1
ATOM 810 C CA . VAL A 1 106 ? -6.185 -11.959 4.722 1.00 94.81 106 VAL A CA 1
ATOM 811 C C . VAL A 1 106 ? -5.278 -13.190 4.827 1.00 94.81 106 VAL A C 1
ATOM 813 O O . VAL A 1 106 ? -4.453 -13.424 3.949 1.00 94.81 106 VAL A O 1
ATOM 816 N N . ASP A 1 107 ? -5.455 -14.016 5.854 1.00 93.88 107 ASP A N 1
ATOM 817 C CA . ASP A 1 107 ? -4.679 -15.231 6.098 1.00 93.88 107 ASP A CA 1
ATOM 818 C C . ASP A 1 107 ? -4.862 -16.266 4.985 1.00 93.88 107 ASP A C 1
ATOM 820 O O . ASP A 1 107 ? -3.881 -16.872 4.560 1.00 93.88 107 ASP A O 1
ATOM 824 N N . ILE A 1 108 ? -6.083 -16.422 4.460 1.00 94.31 108 ILE A N 1
ATOM 825 C CA . ILE A 1 108 ? -6.361 -17.281 3.300 1.00 94.31 108 ILE A CA 1
ATOM 826 C C . ILE A 1 108 ? -5.596 -16.783 2.072 1.00 94.31 108 ILE A C 1
ATOM 828 O O . ILE A 1 108 ? -4.981 -17.590 1.377 1.00 94.31 108 ILE A O 1
ATOM 832 N N . MET A 1 109 ? -5.579 -15.469 1.823 1.00 92.31 109 MET A N 1
ATOM 833 C CA . MET A 1 109 ? -4.789 -14.900 0.726 1.00 92.31 109 MET A CA 1
ATOM 834 C C . MET A 1 109 ? -3.294 -15.195 0.911 1.00 92.31 109 MET A C 1
ATOM 836 O O . MET A 1 109 ? -2.640 -15.624 -0.033 1.00 92.31 109 MET A O 1
ATOM 840 N N . TYR A 1 110 ? -2.761 -15.065 2.130 1.00 90.31 110 TYR A N 1
ATOM 841 C CA . TYR A 1 110 ? -1.367 -15.420 2.437 1.00 90.31 110 TYR A CA 1
ATOM 842 C C . TYR A 1 110 ? -1.049 -16.914 2.378 1.00 90.31 110 TYR A C 1
ATOM 844 O O . TYR A 1 110 ? 0.127 -17.271 2.312 1.00 90.31 110 TYR A O 1
ATOM 852 N N . GLY A 1 111 ? -2.057 -17.786 2.417 1.00 91.06 111 GLY A N 1
ATOM 853 C CA . GLY A 1 111 ? -1.859 -19.219 2.215 1.00 91.06 111 GLY A CA 1
ATOM 854 C C . GLY A 1 111 ? -1.328 -19.542 0.816 1.00 91.06 111 GLY A C 1
ATOM 855 O O . GLY A 1 111 ? -0.695 -20.578 0.623 1.00 91.06 111 GLY A O 1
ATOM 856 N N . LEU A 1 112 ? -1.547 -18.646 -0.151 1.00 90.19 112 LEU A N 1
ATOM 857 C CA . LEU A 1 112 ? -1.013 -18.751 -1.502 1.00 90.19 112 LEU A CA 1
ATOM 858 C C . LEU A 1 112 ? 0.328 -18.008 -1.607 1.00 90.19 112 LEU A C 1
ATOM 860 O O . LEU A 1 112 ? 0.463 -16.903 -1.072 1.00 90.19 112 LEU A O 1
ATOM 864 N N . PRO A 1 113 ? 1.329 -18.548 -2.332 1.00 91.19 113 PRO A N 1
ATOM 865 C CA . PRO A 1 113 ? 2.569 -17.814 -2.534 1.00 91.19 113 PRO A CA 1
ATOM 866 C C . PRO A 1 113 ? 2.297 -16.521 -3.312 1.00 91.19 113 PRO A C 1
ATOM 868 O O . PRO A 1 113 ? 1.519 -16.512 -4.265 1.00 91.19 113 PRO A O 1
ATOM 871 N N . TYR A 1 114 ? 2.973 -15.435 -2.930 1.00 87.69 114 TYR A N 1
ATOM 872 C CA . TYR A 1 114 ? 2.728 -14.085 -3.456 1.00 87.69 114 TYR A CA 1
ATOM 873 C C . TYR A 1 114 ? 2.655 -14.029 -4.990 1.00 87.69 114 TYR A C 1
ATOM 875 O O . TYR A 1 114 ? 1.737 -13.436 -5.553 1.00 87.69 114 TYR A O 1
ATOM 883 N N . MET A 1 115 ? 3.577 -14.715 -5.671 1.00 89.94 115 MET A N 1
ATOM 884 C CA . MET A 1 115 ? 3.616 -14.764 -7.135 1.00 89.94 115 MET A CA 1
ATOM 885 C C . MET A 1 115 ? 2.355 -15.385 -7.746 1.00 89.94 115 MET A C 1
ATOM 887 O O . MET A 1 115 ? 1.907 -14.923 -8.791 1.00 89.94 115 MET A O 1
ATOM 891 N N . PHE A 1 116 ? 1.747 -16.384 -7.097 1.00 93.25 116 PHE A N 1
ATOM 892 C CA . PHE A 1 116 ? 0.509 -16.988 -7.591 1.00 93.25 116 PHE A CA 1
ATOM 893 C C . PHE A 1 116 ? -0.653 -16.003 -7.548 1.00 93.25 116 PHE A C 1
ATOM 895 O O . PHE A 1 116 ? -1.380 -15.903 -8.532 1.00 93.25 116 PHE A O 1
ATOM 902 N N . LEU A 1 117 ? -0.801 -15.236 -6.461 1.00 91.06 117 LEU A N 1
ATOM 903 C CA . LEU A 1 117 ? -1.836 -14.201 -6.385 1.00 91.06 117 LEU A CA 1
ATOM 904 C C . LEU A 1 117 ? -1.684 -13.200 -7.529 1.00 91.06 117 LEU A C 1
ATOM 906 O O . LEU A 1 117 ? -2.643 -12.927 -8.244 1.00 91.06 117 LEU A O 1
ATOM 910 N N . VAL A 1 118 ? -0.466 -12.706 -7.749 1.00 89.38 118 VAL A N 1
ATOM 911 C CA . VAL A 1 118 ? -0.185 -11.736 -8.814 1.00 89.38 118 VAL A CA 1
ATOM 912 C C . VAL A 1 118 ? -0.527 -12.309 -10.188 1.00 89.38 118 VAL A C 1
ATOM 914 O O . VAL A 1 118 ? -1.156 -11.623 -10.990 1.00 89.38 118 VAL A O 1
ATOM 917 N N . ILE A 1 119 ? -0.164 -13.565 -10.462 1.00 90.31 119 ILE A N 1
ATOM 918 C CA . ILE A 1 119 ? -0.466 -14.224 -11.740 1.00 90.31 119 ILE A CA 1
ATOM 919 C C . ILE A 1 119 ? -1.976 -14.396 -11.929 1.00 90.31 119 ILE A C 1
ATOM 921 O O . ILE A 1 119 ? -2.469 -14.104 -13.013 1.00 90.31 119 ILE A O 1
ATOM 925 N N . ILE A 1 120 ? -2.714 -14.813 -10.895 1.00 91.75 120 ILE A N 1
ATOM 926 C CA . ILE A 1 120 ? -4.176 -14.970 -10.959 1.00 91.75 120 ILE A CA 1
ATOM 927 C C . ILE A 1 120 ? -4.844 -13.619 -11.228 1.00 91.75 120 ILE A C 1
ATOM 929 O O . ILE A 1 120 ? -5.643 -13.500 -12.154 1.00 91.75 120 ILE A O 1
ATOM 933 N N . PHE A 1 121 ? -4.480 -12.578 -10.474 1.00 89.56 121 PHE A N 1
ATOM 934 C CA . PHE A 1 121 ? -5.019 -11.235 -10.687 1.00 89.56 121 PHE A CA 1
ATOM 935 C C . PHE A 1 121 ? -4.672 -10.694 -12.076 1.00 89.56 121 PHE A C 1
ATOM 937 O O . PHE A 1 121 ? -5.545 -10.141 -12.741 1.00 89.56 121 PHE A O 1
ATOM 944 N N . LYS A 1 122 ? -3.435 -10.894 -12.549 1.00 91.00 122 LYS A N 1
ATOM 945 C CA . LYS A 1 122 ? -3.028 -10.514 -13.909 1.00 91.00 122 LYS A CA 1
ATOM 946 C C . LYS A 1 122 ? -3.838 -11.279 -14.962 1.00 91.00 122 LYS A C 1
ATOM 948 O O . LYS A 1 122 ? -4.291 -10.675 -15.926 1.00 91.00 122 LYS A O 1
ATOM 953 N N . ALA A 1 123 ? -4.046 -12.582 -14.778 1.00 90.50 123 ALA A N 1
ATOM 954 C CA . ALA A 1 123 ? -4.817 -13.411 -15.702 1.00 90.50 123 ALA A CA 1
ATOM 955 C C . ALA A 1 123 ? -6.275 -12.939 -15.820 1.00 90.50 123 ALA A C 1
ATOM 957 O O . ALA A 1 123 ? -6.832 -12.964 -16.912 1.00 90.50 123 ALA A O 1
ATOM 958 N N . ILE A 1 124 ? -6.866 -12.461 -14.721 1.00 90.94 124 ILE A N 1
ATOM 959 C CA . ILE A 1 124 ? -8.223 -11.899 -14.709 1.00 90.94 124 ILE A CA 1
ATOM 960 C C . ILE A 1 124 ? -8.248 -10.482 -15.307 1.00 90.94 124 ILE A C 1
ATOM 962 O O . ILE A 1 124 ? -9.166 -10.146 -16.048 1.00 90.94 124 ILE A O 1
ATOM 966 N N . ALA A 1 125 ? -7.253 -9.645 -14.997 1.00 86.94 125 ALA A N 1
ATOM 967 C CA . ALA A 1 125 ? -7.180 -8.258 -15.466 1.00 86.94 125 ALA A CA 1
ATOM 968 C C . ALA A 1 125 ? -6.830 -8.134 -16.963 1.00 86.94 125 ALA A C 1
ATOM 970 O O . ALA A 1 125 ? -7.136 -7.114 -17.579 1.00 86.94 125 ALA A O 1
ATOM 971 N N . GLY A 1 126 ? -6.202 -9.158 -17.547 1.00 86.69 126 GLY A N 1
ATOM 972 C CA . GLY A 1 126 ? -5.772 -9.202 -18.945 1.00 86.69 126 GLY A CA 1
ATOM 973 C C . GLY A 1 126 ? -4.304 -8.818 -19.142 1.00 86.69 126 GLY A C 1
ATOM 974 O O . GLY A 1 126 ? -3.602 -8.412 -18.211 1.00 86.69 126 GLY A O 1
ATOM 975 N N . ASP A 1 127 ? -3.822 -8.928 -20.378 1.00 83.25 127 ASP A N 1
ATOM 976 C CA . ASP A 1 127 ? -2.427 -8.637 -20.706 1.00 83.25 127 ASP A CA 1
ATOM 977 C C . ASP A 1 127 ? -2.119 -7.138 -20.777 1.00 83.25 127 ASP A C 1
ATOM 979 O O . ASP A 1 127 ? -2.927 -6.319 -21.206 1.00 83.25 127 ASP A O 1
ATOM 983 N N . GLY A 1 128 ? -0.909 -6.781 -20.349 1.00 86.56 128 GLY A N 1
ATOM 984 C CA . GLY A 1 128 ? -0.426 -5.406 -20.341 1.00 86.56 128 GLY A CA 1
ATOM 985 C C . GLY A 1 128 ? 0.473 -5.121 -19.145 1.00 86.56 128 GLY A C 1
ATOM 986 O O . GLY A 1 128 ? 0.308 -5.685 -18.062 1.00 86.56 128 GLY A O 1
ATOM 987 N N . MET A 1 129 ? 1.433 -4.217 -19.340 1.00 82.94 129 MET A N 1
ATOM 988 C CA . MET A 1 129 ? 2.360 -3.804 -18.283 1.00 82.94 129 MET A CA 1
ATOM 989 C C . MET A 1 129 ? 1.610 -3.130 -17.126 1.00 82.94 129 MET A C 1
ATOM 991 O O . MET A 1 129 ? 1.868 -3.437 -15.968 1.00 82.94 129 MET A O 1
ATOM 995 N N . ILE A 1 130 ? 0.615 -2.293 -17.442 1.00 84.50 130 ILE A N 1
ATOM 996 C CA . ILE A 1 130 ? -0.236 -1.620 -16.451 1.00 84.50 130 ILE A CA 1
ATOM 997 C C . ILE A 1 130 ? -0.979 -2.652 -15.593 1.00 84.50 130 ILE A C 1
ATOM 999 O O . ILE A 1 130 ? -0.877 -2.603 -14.373 1.00 84.50 130 ILE A O 1
ATOM 1003 N N . ASN A 1 131 ? -1.629 -3.640 -16.214 1.00 87.56 131 ASN A N 1
ATOM 1004 C CA . ASN A 1 131 ? -2.391 -4.670 -15.503 1.00 87.56 131 ASN A CA 1
ATOM 1005 C C . ASN A 1 131 ? -1.521 -5.507 -14.563 1.00 87.56 131 ASN A C 1
ATOM 1007 O O . ASN A 1 131 ? -1.947 -5.833 -13.456 1.00 87.56 131 ASN A O 1
ATOM 1011 N N . PHE A 1 132 ? -0.289 -5.825 -14.972 1.00 87.56 132 PHE A N 1
ATOM 1012 C CA . PHE A 1 132 ? 0.660 -6.529 -14.112 1.00 87.56 132 PHE A CA 1
ATOM 1013 C C . PHE A 1 132 ? 0.973 -5.733 -12.841 1.00 87.56 132 PHE A C 1
ATOM 1015 O O . PHE A 1 132 ? 0.901 -6.266 -11.734 1.00 87.56 132 PHE A O 1
ATOM 1022 N N . PHE A 1 133 ? 1.260 -4.441 -12.977 1.00 85.88 133 PHE A N 1
ATOM 1023 C CA . PHE A 1 133 ? 1.501 -3.606 -11.811 1.00 85.88 133 PHE A CA 1
ATOM 1024 C C . PHE A 1 133 ? 0.243 -3.351 -10.973 1.00 85.88 133 PHE A C 1
ATOM 1026 O O . PHE A 1 133 ? 0.329 -3.302 -9.747 1.00 85.88 133 PHE A O 1
ATOM 1033 N N . THR A 1 134 ? -0.931 -3.223 -11.592 1.00 85.56 134 THR A N 1
ATOM 1034 C CA . THR A 1 134 ? -2.202 -3.119 -10.865 1.00 85.56 134 THR A CA 1
ATOM 1035 C C . THR A 1 134 ? -2.469 -4.382 -10.048 1.00 85.56 134 THR A C 1
ATOM 1037 O O . THR A 1 134 ? -2.890 -4.279 -8.898 1.00 85.56 134 THR A O 1
ATOM 1040 N N . ALA A 1 135 ? -2.160 -5.566 -10.583 1.00 88.94 135 ALA A N 1
ATOM 1041 C CA . ALA A 1 135 ? -2.245 -6.823 -9.845 1.00 88.94 135 ALA A CA 1
ATOM 1042 C C . ALA A 1 135 ? -1.294 -6.841 -8.635 1.00 88.94 135 ALA A C 1
ATOM 1044 O O . ALA A 1 135 ? -1.706 -7.211 -7.537 1.00 88.94 135 ALA A O 1
ATOM 1045 N N . LEU A 1 136 ? -0.050 -6.369 -8.797 1.00 88.00 136 LEU A N 1
ATOM 1046 C CA . LEU A 1 136 ? 0.889 -6.202 -7.678 1.00 88.00 136 LEU A CA 1
ATOM 1047 C C . LEU A 1 136 ? 0.329 -5.246 -6.607 1.00 88.00 136 LEU A C 1
ATOM 1049 O O . LEU A 1 136 ? 0.332 -5.566 -5.414 1.00 88.00 136 LEU A O 1
ATOM 1053 N N . ALA A 1 137 ? -0.213 -4.100 -7.026 1.00 85.81 137 ALA A N 1
ATOM 1054 C CA . ALA A 1 137 ? -0.827 -3.117 -6.135 1.00 85.81 137 ALA A CA 1
ATOM 1055 C C . ALA A 1 137 ? -1.999 -3.717 -5.340 1.00 85.81 137 ALA A C 1
ATOM 1057 O O . ALA A 1 137 ? -2.063 -3.565 -4.118 1.00 85.81 137 ALA A O 1
ATOM 1058 N N . ALA A 1 138 ? -2.875 -4.457 -6.024 1.00 86.50 138 ALA A N 1
ATOM 1059 C CA . ALA A 1 138 ? -4.072 -5.081 -5.467 1.00 86.50 138 ALA A CA 1
ATOM 1060 C C . ALA A 1 138 ? -3.782 -6.176 -4.431 1.00 86.50 138 ALA A C 1
ATOM 1062 O O . ALA A 1 138 ? -4.668 -6.515 -3.656 1.00 86.50 138 ALA A O 1
ATOM 1063 N N . VAL A 1 139 ? -2.564 -6.716 -4.381 1.00 90.19 139 VAL A N 1
ATOM 1064 C CA . VAL A 1 139 ? -2.153 -7.706 -3.370 1.00 90.19 139 VAL A CA 1
ATOM 1065 C C . VAL A 1 139 ? -1.367 -7.049 -2.231 1.00 90.19 139 VAL A C 1
ATOM 1067 O O . VAL A 1 139 ? -1.429 -7.484 -1.082 1.00 90.19 139 VAL A O 1
ATOM 1070 N N . SER A 1 140 ? -0.651 -5.960 -2.512 1.00 89.00 140 SER A N 1
ATOM 1071 C CA . SER A 1 140 ? 0.268 -5.329 -1.555 1.00 89.00 140 SER A CA 1
ATOM 1072 C C . SER A 1 140 ? -0.389 -4.797 -0.266 1.00 89.00 140 SER A C 1
ATOM 1074 O O . SER A 1 140 ? 0.288 -4.679 0.761 1.00 89.00 140 SER A O 1
ATOM 1076 N N . TRP A 1 141 ? -1.696 -4.496 -0.285 1.00 92.56 141 TRP A N 1
ATOM 1077 C CA . TRP A 1 141 ? -2.420 -3.943 0.872 1.00 92.56 141 TRP A CA 1
ATOM 1078 C C . TRP A 1 141 ? -2.575 -4.944 2.020 1.00 92.56 141 TRP A C 1
ATOM 1080 O O . TRP A 1 141 ? -2.707 -4.524 3.170 1.00 92.56 141 TRP A O 1
ATOM 1090 N N . LEU A 1 142 ? -2.506 -6.251 1.738 1.00 92.81 142 LEU A N 1
ATOM 1091 C CA . LEU A 1 142 ? -2.657 -7.321 2.730 1.00 92.81 142 LEU A CA 1
ATOM 1092 C C . LEU A 1 142 ? -1.644 -7.174 3.875 1.00 92.81 142 LEU A C 1
ATOM 1094 O O . LEU A 1 142 ? -1.998 -7.228 5.056 1.00 92.81 142 LEU A O 1
ATOM 1098 N N . THR A 1 143 ? -0.382 -6.904 3.532 1.00 91.25 143 THR A N 1
ATOM 1099 C CA . THR A 1 143 ? 0.679 -6.715 4.528 1.00 91.25 143 THR A CA 1
ATOM 1100 C C . THR A 1 143 ? 0.483 -5.412 5.294 1.00 91.25 143 THR A C 1
ATOM 1102 O O . THR A 1 143 ? 0.747 -5.350 6.493 1.00 91.25 143 THR A O 1
ATOM 1105 N N . THR A 1 144 ? 0.017 -4.350 4.630 1.00 92.31 144 THR A N 1
ATOM 1106 C CA . THR A 1 144 ? -0.270 -3.072 5.300 1.00 92.31 144 THR A CA 1
ATOM 1107 C C . THR A 1 144 ? -1.412 -3.217 6.299 1.00 92.31 144 THR A C 1
ATOM 1109 O O . THR A 1 144 ? -1.289 -2.736 7.422 1.00 92.31 144 THR A O 1
ATOM 1112 N N . ALA A 1 145 ? -2.473 -3.946 5.942 1.00 94.88 145 ALA A N 1
ATOM 1113 C CA . ALA A 1 145 ? -3.606 -4.203 6.825 1.00 94.88 145 ALA A CA 1
ATOM 1114 C C . ALA A 1 145 ? -3.179 -4.891 8.126 1.00 94.88 145 ALA A C 1
ATOM 1116 O O . ALA A 1 145 ? -3.575 -4.457 9.206 1.00 94.88 145 ALA A O 1
ATOM 1117 N N . ARG A 1 146 ? -2.314 -5.910 8.050 1.00 94.12 146 ARG A N 1
ATOM 1118 C CA . ARG A 1 146 ? -1.784 -6.591 9.244 1.00 94.12 146 ARG A CA 1
ATOM 1119 C C . ARG A 1 146 ? -0.946 -5.672 10.129 1.00 94.12 146 ARG A C 1
ATOM 1121 O O . ARG A 1 146 ? -1.118 -5.686 11.346 1.00 94.12 146 ARG A O 1
ATOM 1128 N N . VAL A 1 147 ? -0.067 -4.865 9.530 1.00 93.56 147 VAL A N 1
ATOM 1129 C CA . VAL A 1 147 ? 0.771 -3.908 10.274 1.00 93.56 147 VAL A CA 1
ATOM 1130 C C . VAL A 1 147 ? -0.103 -2.882 10.993 1.00 93.56 147 VAL A C 1
ATOM 1132 O O . VAL A 1 147 ? 0.038 -2.701 12.201 1.00 93.56 147 VAL A O 1
ATOM 1135 N N . VAL A 1 148 ? -1.044 -2.257 10.279 1.00 95.31 148 VAL A N 1
ATOM 1136 C CA . VAL A 1 148 ? -1.951 -1.256 10.856 1.00 95.31 148 VAL A CA 1
ATOM 1137 C C . VAL A 1 148 ? -2.823 -1.871 11.944 1.00 95.31 148 VAL A C 1
ATOM 1139 O O . VAL A 1 148 ? -2.960 -1.278 13.009 1.00 95.31 148 VAL A O 1
ATOM 1142 N N . ARG A 1 149 ? -3.359 -3.078 11.729 1.00 95.44 149 ARG A N 1
ATOM 1143 C CA . ARG A 1 149 ? -4.123 -3.803 12.752 1.00 95.44 149 ARG A CA 1
ATOM 1144 C C . ARG A 1 149 ? -3.306 -3.991 14.028 1.00 95.44 149 ARG A C 1
ATOM 1146 O O . ARG A 1 149 ? -3.821 -3.708 15.103 1.00 95.44 149 ARG A O 1
ATOM 1153 N N . GLY A 1 150 ? -2.043 -4.410 13.921 1.00 94.00 150 GLY A N 1
ATOM 1154 C CA . GLY A 1 150 ? -1.154 -4.553 15.078 1.00 94.00 150 GLY A CA 1
ATOM 1155 C C . GLY A 1 150 ? -0.962 -3.238 15.841 1.00 94.00 150 GLY A C 1
ATOM 1156 O O . GLY A 1 150 ? -1.082 -3.214 17.064 1.00 94.00 150 GLY A O 1
ATOM 1157 N N . GLN A 1 151 ? -0.754 -2.131 15.122 1.00 94.81 151 GLN A N 1
ATOM 1158 C CA . GLN A 1 151 ? -0.636 -0.800 15.730 1.00 94.81 151 GLN A CA 1
ATOM 1159 C C . GLN A 1 151 ? -1.923 -0.363 16.424 1.00 94.81 151 GLN A C 1
ATOM 1161 O O . GLN A 1 151 ? -1.910 0.079 17.570 1.00 94.81 151 GLN A O 1
ATOM 1166 N N . VAL A 1 152 ? -3.055 -0.554 15.758 1.00 95.44 152 VAL A N 1
ATOM 1167 C CA . VAL A 1 152 ? -4.368 -0.190 16.284 1.00 95.44 152 VAL A CA 1
ATOM 1168 C C . VAL A 1 152 ? -4.707 -1.028 17.514 1.00 95.44 152 VAL A C 1
ATOM 1170 O O . VAL A 1 152 ? -5.150 -0.467 18.510 1.00 95.44 152 VAL A O 1
ATOM 1173 N N . MET A 1 153 ? -4.432 -2.335 17.507 1.00 94.06 153 MET A N 1
ATOM 1174 C CA . MET A 1 153 ? -4.599 -3.192 18.685 1.00 94.06 153 MET A CA 1
ATOM 1175 C C . MET A 1 153 ? -3.708 -2.760 19.852 1.00 94.06 153 MET A C 1
ATOM 1177 O O . MET A 1 153 ? -4.155 -2.802 20.994 1.00 94.06 153 MET A O 1
ATOM 1181 N N . SER A 1 154 ? -2.476 -2.321 19.577 1.00 93.25 154 SER A N 1
ATOM 1182 C CA . SER A 1 154 ? -1.571 -1.813 20.612 1.00 93.25 154 SER A CA 1
ATOM 1183 C C . SER A 1 154 ? -2.045 -0.484 21.201 1.00 93.25 154 SER A C 1
ATOM 1185 O O . SER A 1 154 ? -1.854 -0.237 22.387 1.00 93.25 154 SER A O 1
ATOM 1187 N N . LEU A 1 155 ? -2.642 0.384 20.381 1.00 93.38 155 LEU A N 1
ATOM 1188 C CA . LEU A 1 155 ? -3.047 1.730 20.783 1.00 93.38 155 LEU A CA 1
ATOM 1189 C C . LEU A 1 155 ? -4.479 1.804 21.323 1.00 93.38 155 LEU A C 1
ATOM 1191 O O . LEU A 1 155 ? -4.804 2.768 22.007 1.00 93.38 155 LEU A O 1
ATOM 1195 N N . LYS A 1 156 ? -5.355 0.832 21.035 1.00 91.31 156 LYS A N 1
ATOM 1196 C CA . LYS A 1 156 ? -6.785 0.936 21.381 1.00 91.31 156 LYS A CA 1
ATOM 1197 C C . LYS A 1 156 ? -7.071 0.979 22.888 1.00 91.31 156 LYS A C 1
ATOM 1199 O O . LYS A 1 156 ? -8.113 1.496 23.269 1.00 91.31 156 LYS A O 1
ATOM 1204 N N . ASN A 1 157 ? -6.170 0.440 23.712 1.00 90.75 157 ASN A N 1
ATOM 1205 C CA . ASN A 1 157 ? -6.281 0.411 25.177 1.00 90.75 157 ASN A CA 1
ATOM 1206 C C . ASN A 1 157 ? -5.428 1.512 25.840 1.00 90.75 157 ASN A C 1
ATOM 1208 O O . ASN A 1 157 ? -5.018 1.382 26.988 1.00 90.75 157 ASN A O 1
ATOM 1212 N N . SER A 1 158 ? -5.050 2.557 25.100 1.00 94.19 158 SER A N 1
ATOM 1213 C CA . SER A 1 158 ? -4.283 3.665 25.662 1.00 94.19 158 SER A CA 1
ATOM 1214 C C . SER A 1 158 ? -5.190 4.641 26.420 1.00 94.19 158 SER A C 1
ATOM 1216 O O . SER A 1 158 ? -6.356 4.842 26.072 1.00 94.19 158 SER A O 1
ATOM 1218 N N . VAL A 1 159 ? -4.616 5.338 27.405 1.00 95.06 159 VAL A N 1
ATOM 1219 C CA . VAL A 1 159 ? -5.340 6.302 28.256 1.00 95.06 159 VAL A CA 1
ATOM 1220 C C . VAL A 1 159 ? -6.052 7.387 27.435 1.00 95.06 159 VAL A C 1
ATOM 1222 O O . VAL A 1 159 ? -7.167 7.787 27.761 1.00 95.06 159 VAL A O 1
ATOM 1225 N N . PHE A 1 160 ? -5.455 7.850 26.330 1.00 93.81 160 PHE A N 1
ATOM 1226 C CA . PHE A 1 160 ? -6.081 8.866 25.476 1.00 93.81 160 PHE A CA 1
ATOM 1227 C C . PHE A 1 160 ? -7.307 8.336 24.716 1.00 93.81 160 PHE A C 1
ATOM 1229 O O . PHE A 1 160 ? -8.231 9.101 24.438 1.00 93.81 160 PHE A O 1
ATOM 1236 N N . VAL A 1 161 ? -7.338 7.040 24.387 1.00 94.75 161 VAL A N 1
ATOM 1237 C CA . VAL A 1 161 ? -8.500 6.405 23.754 1.00 94.75 161 VAL A CA 1
ATOM 1238 C C . VAL A 1 161 ? -9.614 6.199 24.772 1.00 94.75 161 VAL A C 1
ATOM 1240 O O . VAL A 1 161 ? -10.763 6.517 24.469 1.00 94.75 161 VAL A O 1
ATOM 1243 N N . GLU A 1 162 ? -9.291 5.729 25.976 1.00 93.06 162 GLU A N 1
ATOM 1244 C CA . GLU A 1 162 ? -10.264 5.559 27.064 1.00 93.06 162 GLU A CA 1
ATOM 1245 C C . GLU A 1 162 ? -10.899 6.894 27.469 1.00 93.06 162 GLU A C 1
ATOM 1247 O O . GLU A 1 162 ? -12.121 6.991 27.613 1.00 93.06 162 GLU A O 1
ATOM 1252 N N . ALA A 1 163 ? -10.094 7.956 27.556 1.00 94.38 163 ALA A N 1
ATOM 1253 C CA . ALA A 1 163 ? -10.587 9.308 27.789 1.00 94.38 163 ALA A CA 1
ATOM 1254 C C . ALA A 1 163 ? -11.520 9.774 26.657 1.00 94.38 163 ALA A C 1
ATOM 1256 O O . ALA A 1 163 ? -12.605 10.289 26.922 1.00 94.38 163 ALA A O 1
ATOM 1257 N N . ALA A 1 164 ? -11.149 9.553 25.389 1.00 94.12 164 ALA A N 1
ATOM 1258 C CA . ALA A 1 164 ? -11.992 9.908 24.247 1.00 94.12 164 ALA A CA 1
ATOM 1259 C C . ALA A 1 164 ? -13.332 9.149 24.241 1.00 94.12 164 ALA A C 1
ATOM 1261 O O . ALA A 1 164 ? -14.369 9.746 23.945 1.00 94.12 164 ALA A O 1
ATOM 1262 N N . GLN A 1 165 ? -13.329 7.860 24.597 1.00 93.75 165 GLN A N 1
ATOM 1263 C CA . GLN A 1 165 ? -14.551 7.059 24.738 1.00 93.75 165 GLN A CA 1
ATOM 1264 C C . GLN A 1 165 ? -15.425 7.561 25.889 1.00 93.75 165 GLN A C 1
ATOM 1266 O O . GLN A 1 165 ? -16.631 7.716 25.711 1.00 93.75 165 GLN A O 1
ATOM 1271 N N . SER A 1 166 ? -14.817 7.894 27.030 1.00 94.50 166 SER A N 1
ATOM 1272 C CA . SER A 1 166 ? -15.519 8.447 28.198 1.00 94.50 166 SER A CA 1
ATOM 1273 C C . SER A 1 166 ? -16.172 9.802 27.900 1.00 94.50 166 SER A C 1
ATOM 1275 O O . SER A 1 166 ? -17.211 10.130 28.461 1.00 94.50 166 SER A O 1
ATOM 1277 N N . MET A 1 167 ? -15.608 10.569 26.962 1.00 94.94 167 MET A N 1
ATOM 1278 C CA . MET A 1 167 ? -16.191 11.809 26.432 1.00 94.94 167 MET A CA 1
ATOM 1279 C C . MET A 1 167 ? -17.246 11.585 25.326 1.00 94.94 167 MET A C 1
ATOM 1281 O O . MET A 1 167 ? -17.709 12.548 24.715 1.00 94.94 167 MET A O 1
ATOM 1285 N N . GLY A 1 168 ? -17.620 10.338 25.022 1.00 94.31 168 GLY A N 1
ATOM 1286 C CA . GLY A 1 168 ? -18.645 10.009 24.025 1.00 94.31 168 GLY A CA 1
ATOM 1287 C C . GLY A 1 168 ? -18.181 10.097 22.566 1.00 94.31 168 GLY A C 1
ATOM 1288 O O . GLY A 1 168 ? -19.004 10.256 21.661 1.00 94.31 168 GLY A O 1
ATOM 1289 N N . ALA A 1 169 ? -16.874 10.022 22.287 1.00 95.00 169 ALA A N 1
ATOM 1290 C CA . ALA A 1 169 ? -16.385 9.996 20.910 1.00 95.00 169 ALA A CA 1
ATOM 1291 C C . ALA A 1 169 ? -16.794 8.695 20.197 1.00 95.00 169 ALA A C 1
ATOM 1293 O O . ALA A 1 169 ? -16.600 7.595 20.710 1.00 95.00 169 ALA A O 1
ATOM 1294 N N . SER A 1 170 ? -17.310 8.810 18.969 1.00 94.88 170 SER A N 1
ATOM 1295 C CA . SER A 1 170 ? -17.648 7.638 18.158 1.00 94.88 170 SER A CA 1
ATOM 1296 C C . SER A 1 170 ? -16.400 6.856 17.740 1.00 94.88 170 SER A C 1
ATOM 1298 O O . SER A 1 170 ? -15.337 7.434 17.501 1.00 94.88 170 SER A O 1
ATOM 1300 N N . SER A 1 171 ? -16.536 5.540 17.560 1.00 92.25 171 SER A N 1
ATOM 1301 C CA . SER A 1 171 ? -15.448 4.649 17.130 1.00 92.25 171 SER A CA 1
ATOM 1302 C C . SER A 1 171 ? -14.743 5.137 15.862 1.00 92.25 171 SER A C 1
ATOM 1304 O O . SER A 1 171 ? -13.518 5.201 15.815 1.00 92.25 171 SER A O 1
ATOM 1306 N N . ALA A 1 172 ? -15.507 5.577 14.855 1.00 93.25 172 ALA A N 1
ATOM 1307 C CA . ALA A 1 172 ? -14.950 6.126 13.619 1.00 93.25 172 ALA A CA 1
ATOM 1308 C C . ALA A 1 172 ? -14.132 7.407 13.862 1.00 93.25 172 ALA A C 1
ATOM 1310 O O . ALA A 1 172 ? -13.073 7.591 13.260 1.00 93.25 172 ALA A O 1
ATOM 1311 N N . ARG A 1 173 ? -14.582 8.278 14.779 1.00 94.50 173 ARG A N 1
ATOM 1312 C CA . ARG A 1 173 ? -13.842 9.486 15.168 1.00 94.50 173 ARG A CA 1
ATOM 1313 C C . ARG A 1 173 ? -12.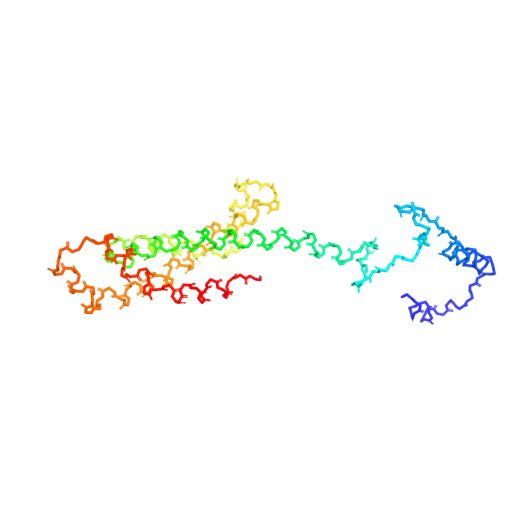544 9.124 15.884 1.00 94.50 173 ARG A C 1
ATOM 1315 O O . ARG A 1 173 ? -11.521 9.733 15.586 1.00 94.50 173 ARG A O 1
ATOM 1322 N N . ILE A 1 174 ? -12.572 8.135 16.778 1.00 94.81 174 ILE A N 1
ATOM 1323 C CA . ILE A 1 174 ? -11.381 7.658 17.494 1.00 94.81 174 ILE A CA 1
ATOM 1324 C C . ILE A 1 174 ? -10.352 7.096 16.513 1.00 94.81 174 ILE A C 1
ATOM 1326 O O . ILE A 1 174 ? -9.181 7.470 16.564 1.00 94.81 174 ILE A O 1
ATOM 1330 N N . ILE A 1 175 ? -10.795 6.260 15.574 1.00 94.06 175 ILE A N 1
ATOM 1331 C CA . ILE A 1 175 ? -9.927 5.699 14.540 1.00 94.06 175 ILE A CA 1
ATOM 1332 C C . ILE A 1 175 ? -9.291 6.819 13.710 1.00 94.06 175 ILE A C 1
ATOM 1334 O O . ILE A 1 175 ? -8.067 6.909 13.640 1.00 94.06 175 ILE A O 1
ATOM 1338 N N . ALA A 1 176 ? -10.105 7.700 13.124 1.00 94.19 176 ALA A N 1
ATOM 1339 C CA . ALA A 1 176 ? -9.629 8.693 12.165 1.00 94.19 176 ALA A CA 1
ATOM 1340 C C . ALA A 1 176 ? -8.816 9.836 12.797 1.00 94.19 176 ALA A C 1
ATOM 1342 O O . ALA A 1 176 ? -7.899 10.346 12.159 1.00 94.19 176 ALA A O 1
ATOM 1343 N N . ARG A 1 177 ? -9.139 10.263 14.027 1.00 94.12 177 ARG A N 1
ATOM 1344 C CA . ARG A 1 177 ? -8.485 11.415 14.679 1.00 94.12 177 ARG A CA 1
ATOM 1345 C C . ARG A 1 177 ? -7.425 11.046 15.708 1.00 94.12 177 ARG A C 1
ATOM 1347 O O . ARG A 1 177 ? -6.599 11.897 16.020 1.00 94.12 177 ARG A O 1
ATOM 1354 N N . HIS A 1 178 ? -7.431 9.822 16.232 1.00 93.56 178 HIS A N 1
ATOM 1355 C CA . HIS A 1 178 ? -6.483 9.415 17.270 1.00 93.56 178 HIS A CA 1
ATOM 1356 C C . HIS A 1 178 ? -5.631 8.225 16.830 1.00 93.56 178 HIS A C 1
ATOM 1358 O O . HIS A 1 178 ? -4.412 8.338 16.817 1.00 93.56 178 HIS A O 1
ATOM 1364 N N . LEU A 1 179 ? -6.215 7.105 16.407 1.00 93.75 179 LEU A N 1
ATOM 1365 C CA . LEU A 1 179 ? -5.433 5.883 16.160 1.00 93.75 179 LEU A CA 1
ATOM 1366 C C . LEU A 1 179 ? -4.622 5.928 14.864 1.00 93.75 179 LEU A C 1
ATOM 1368 O O . LEU A 1 179 ? -3.422 5.650 14.886 1.00 93.75 179 LEU A O 1
ATOM 1372 N N . VAL A 1 180 ? -5.253 6.301 13.747 1.00 92.00 180 VAL A N 1
ATOM 1373 C CA . VAL A 1 180 ? -4.577 6.392 12.446 1.00 92.00 180 VAL A CA 1
ATOM 1374 C C . VAL A 1 180 ? -3.455 7.432 12.491 1.00 92.00 180 VAL A C 1
ATOM 1376 O O . VAL A 1 180 ? -2.332 7.053 12.160 1.00 92.00 180 VAL A O 1
ATOM 1379 N N . PRO A 1 181 ? -3.671 8.676 12.978 1.00 93.19 181 PRO A N 1
ATOM 1380 C CA . PRO A 1 181 ? -2.600 9.667 13.081 1.00 93.19 181 PRO A CA 1
ATOM 1381 C C . PRO A 1 181 ? -1.417 9.210 13.942 1.00 93.19 181 PRO A C 1
ATOM 1383 O O . PRO A 1 181 ? -0.273 9.406 13.544 1.00 93.19 181 PRO A O 1
ATOM 1386 N N . ASN A 1 182 ? -1.667 8.536 15.071 1.00 93.50 182 ASN A N 1
ATOM 1387 C CA . ASN A 1 182 ? -0.592 8.006 15.920 1.00 93.50 182 ASN A CA 1
ATOM 1388 C C . ASN A 1 182 ? 0.151 6.821 15.281 1.00 93.50 182 ASN A C 1
ATOM 1390 O O . ASN A 1 182 ? 1.318 6.587 15.582 1.00 93.50 182 ASN A O 1
ATOM 1394 N N . SER A 1 183 ? -0.492 6.098 14.363 1.00 91.56 183 SER A N 1
ATOM 1395 C CA . SER A 1 183 ? 0.121 4.975 13.645 1.00 91.56 183 SER A CA 1
ATOM 1396 C C . SER A 1 183 ? 0.892 5.409 12.391 1.00 91.56 183 SER A C 1
ATOM 1398 O O . SER A 1 183 ? 1.624 4.597 11.821 1.00 91.56 183 SER A O 1
ATOM 1400 N N . LEU A 1 184 ? 0.757 6.670 11.946 1.00 90.62 184 LEU A N 1
ATOM 1401 C CA . LEU A 1 184 ? 1.350 7.153 10.691 1.00 90.62 184 LEU A CA 1
ATOM 1402 C C . LEU A 1 184 ? 2.867 6.982 10.646 1.00 90.62 184 LEU A C 1
ATOM 1404 O O . LEU A 1 184 ? 3.382 6.611 9.599 1.00 90.62 184 LEU A O 1
ATOM 1408 N N . GLY A 1 185 ? 3.577 7.185 11.761 1.00 90.44 185 GLY A N 1
ATOM 1409 C CA . GLY A 1 185 ? 5.033 7.019 11.796 1.00 90.44 185 GLY A CA 1
ATOM 1410 C C . GLY A 1 185 ? 5.468 5.621 11.345 1.00 90.44 185 GLY A C 1
ATOM 1411 O O . GLY A 1 185 ? 6.312 5.479 10.464 1.00 90.44 185 GLY A O 1
ATOM 1412 N N . ILE A 1 186 ? 4.820 4.582 11.874 1.00 88.56 186 ILE A N 1
ATOM 1413 C CA . ILE A 1 186 ? 5.119 3.188 11.518 1.00 88.56 186 ILE A CA 1
ATOM 1414 C C . ILE A 1 186 ? 4.619 2.863 10.109 1.00 88.56 186 ILE A C 1
ATOM 1416 O O . ILE A 1 186 ? 5.314 2.182 9.356 1.00 88.56 186 ILE A O 1
ATOM 1420 N N . ILE A 1 187 ? 3.451 3.379 9.717 1.00 88.75 187 ILE A N 1
ATOM 1421 C CA . ILE A 1 187 ? 2.919 3.201 8.359 1.00 88.75 187 ILE A CA 1
ATOM 1422 C C . ILE A 1 187 ? 3.884 3.776 7.318 1.00 88.75 187 ILE A C 1
ATOM 1424 O O . ILE A 1 187 ? 4.154 3.112 6.321 1.00 88.75 187 ILE A O 1
ATOM 1428 N N . ILE A 1 188 ? 4.431 4.970 7.557 1.00 89.38 188 ILE A N 1
ATOM 1429 C CA . ILE A 1 188 ? 5.375 5.637 6.653 1.00 89.38 188 ILE A CA 1
ATOM 1430 C C . ILE A 1 188 ? 6.667 4.828 6.53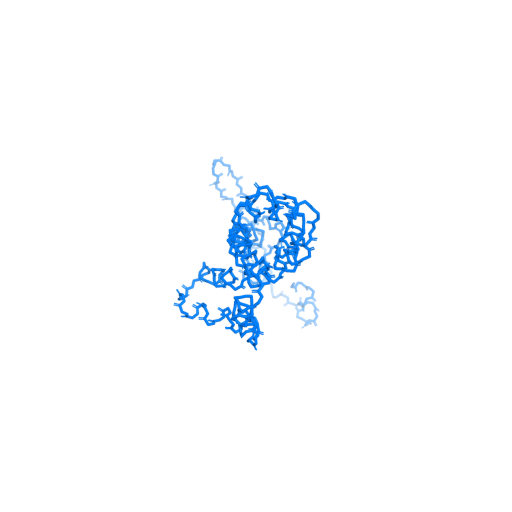7 1.00 89.38 188 ILE A C 1
ATOM 1432 O O . ILE A 1 188 ? 7.122 4.592 5.424 1.00 89.38 188 ILE A O 1
ATOM 1436 N N . VAL A 1 189 ? 7.226 4.341 7.649 1.00 89.62 189 VAL A N 1
ATOM 1437 C CA . VAL A 1 189 ? 8.437 3.500 7.619 1.00 89.62 189 VAL A CA 1
ATOM 1438 C C . VAL A 1 189 ? 8.207 2.218 6.815 1.00 89.62 189 VAL A C 1
ATOM 1440 O O . VAL A 1 189 ? 9.031 1.836 5.989 1.00 89.62 189 VAL A O 1
ATOM 1443 N N . PHE A 1 190 ? 7.071 1.547 7.002 1.00 83.25 190 PHE A N 1
ATOM 1444 C CA . PHE A 1 190 ? 6.763 0.351 6.216 1.00 83.25 190 PHE A CA 1
ATOM 1445 C C . PHE A 1 190 ? 6.468 0.655 4.749 1.00 83.25 190 PHE A C 1
ATOM 1447 O O . PHE A 1 190 ? 6.775 -0.169 3.888 1.00 83.25 190 PHE A O 1
ATOM 1454 N N . ALA A 1 191 ? 5.866 1.807 4.462 1.00 82.25 191 ALA A N 1
ATOM 1455 C CA . ALA A 1 191 ? 5.632 2.260 3.103 1.00 82.25 191 ALA A CA 1
ATOM 1456 C C . ALA A 1 191 ? 6.954 2.474 2.364 1.00 82.25 191 ALA A C 1
ATOM 1458 O O . ALA A 1 191 ? 7.124 1.946 1.270 1.00 82.25 191 ALA A O 1
ATOM 1459 N N . THR A 1 192 ? 7.909 3.181 2.974 1.00 85.44 192 THR A N 1
ATOM 1460 C CA . THR A 1 192 ? 9.201 3.478 2.343 1.00 85.44 192 THR A CA 1
ATOM 1461 C C . THR A 1 192 ? 10.044 2.229 2.123 1.00 85.44 192 THR A C 1
ATOM 1463 O O . THR A 1 192 ? 10.680 2.118 1.084 1.00 85.44 192 THR A O 1
ATOM 1466 N N . LEU A 1 193 ? 10.002 1.254 3.036 1.00 84.06 193 LEU A N 1
ATOM 1467 C CA . LEU A 1 193 ? 10.713 -0.021 2.874 1.00 84.06 193 LEU A CA 1
ATOM 1468 C C . LEU A 1 193 ? 10.144 -0.920 1.767 1.00 84.06 193 LEU A C 1
ATOM 1470 O O . LEU A 1 193 ? 10.803 -1.876 1.365 1.00 84.06 193 LEU A O 1
ATOM 1474 N N . ARG A 1 194 ? 8.910 -0.675 1.314 1.00 70.88 194 ARG A N 1
ATOM 1475 C CA . ARG A 1 194 ? 8.251 -1.496 0.287 1.00 70.88 194 ARG A CA 1
ATOM 1476 C C . ARG A 1 194 ? 8.278 -0.898 -1.106 1.00 70.88 194 ARG A C 1
ATOM 1478 O O . ARG A 1 194 ? 7.993 -1.638 -2.043 1.00 70.88 194 ARG A O 1
ATOM 1485 N N . VAL A 1 195 ? 8.562 0.394 -1.243 1.00 66.38 195 VAL A N 1
ATOM 1486 C CA . VAL A 1 195 ? 8.799 0.993 -2.558 1.00 66.38 195 VAL A CA 1
ATOM 1487 C C . VAL A 1 195 ? 10.171 0.490 -3.030 1.00 66.38 195 VAL A C 1
ATOM 1489 O O . VAL A 1 195 ? 11.156 0.791 -2.357 1.00 66.38 195 VAL A O 1
ATOM 1492 N N . PRO A 1 196 ? 10.237 -0.329 -4.098 1.00 54.09 196 PRO A N 1
ATOM 1493 C CA . PRO A 1 196 ? 11.496 -0.854 -4.623 1.00 54.09 196 PRO A CA 1
ATOM 1494 C C . PRO A 1 196 ? 12.344 0.219 -5.314 1.00 54.09 196 PRO A C 1
ATOM 1496 O O . PRO A 1 196 ? 11.769 1.223 -5.798 1.00 54.09 196 PRO A O 1
#

pLDDT: mean 84.57, std 13.08, range [41.31, 96.62]

Secondary structure (DSSP, 8-state):
-HHHHGGGT-----HHHHHHHHHHHHHHHH-EEEETTEEEETT----TT-B-TTS-BHHHHHHHHHHHHHHHHHHHHHHHHHHHHHHHHHHHHH-HHHHHHHHHHHHHHHTS-HHHHHHHHHHHH-SSHHHHHHHHHHHHHHHHHHHHHHHHHHHTTSHHHHHHHHTT--HHHHIIIIIHHHHHHHHHHHHHHH--

Radius of gyration: 29.33 Å; chains: 1; bounding box: 64×42×77 Å

Foldseek 3Di:
DVVVVVVVPPPDPDVVNVVVVVVVVVLQAPDWDQDPNDTDRPNPDDQVPFADPVRHRPVVVCVVVVVVLLVLLVVLLVLLLVLLLVLLLCLLQVDDPSVVVSVVVLVVLVVDPLVVQLVVQLVVQDDDPSSSSVSVSVNNSSVSNNLLSVQNNVPCPDPVNVVCVVVVHDSVCCSPPPRSVVCVVVSVVVSVVPRD

Sequence (196 aa):
MWKMAKKLGNSDISDDNKATLADMRYRLNTETQIIKGKEVLIHHRVYILGTDDLGRDLLARIIYGGQISIAVGIVATIVSILIGIIFGSVSGFAGGTTDFLMMRFVDIMYGLPYMFLVIIFKAIAGDGMINFFTALAAVSWLTTARVVRGQVMSLKNSVFVEAAQSMGASSARIIARHLVPNSLGIIIVFATLRVP